Protein AF-A0A060T454-F1 (afdb_monomer)

Radius of gyration: 16.79 Å; Cα contacts (8 Å, |Δi|>4): 377; chains: 1; bounding box: 39×36×51 Å

Organism: Blastobotrys adeninivorans (NCBI:txid409370)

Sequence (175 aa):
MTSGTEEMGPDTQYVENRSKLPQIKRYVTTKDADGLSRFSTEIPPEVPWTNFKDVAQFGVAYTSTGLPVDLKDGKDVQNYQNVLKTGLTLAQENGTVLRIVDMSPGHRAPMHITKSIDYGVVLEGQVEAIMDSGETRICNRGDIVVQRNTNHSWRNCSPTETARMLYVLIDSTEL

Mean predicted aligned error: 5.55 Å

Secondary structure (DSSP, 8-state):
--------------B---SSSPPPB---EEE-TTS-EEE--SS-SBPPBEEETTTEEEEEEEEEETTTT--GGGHHHHHHHHHHHH---SS-TTEEEEEEEEEPTT-BPPPB--SEEEEEEEEESEEEEEETTS-EEEEETT-EEEEES--EEEEE--SSS-EEEEEEEEE----

Solvent-accessible surface area (backbone atoms only — not comparable to full-atom values): 9919 Å² total; per-residue (Å²): 132,88,82,72,79,78,72,80,69,79,78,77,56,77,41,81,78,87,62,92,64,82,83,56,71,50,86,49,73,44,62,49,98,88,67,48,82,42,74,49,78,90,57,74,41,66,46,58,26,35,74,49,81,84,39,32,35,42,25,66,68,47,43,38,54,41,85,77,64,56,66,66,97,44,47,31,60,54,50,31,57,47,40,74,73,71,40,85,68,97,67,40,79,54,13,31,34,35,33,36,38,40,28,28,42,54,27,61,52,73,75,45,70,53,73,23,40,31,47,35,32,30,72,36,53,37,36,32,46,34,38,81,90,68,52,71,47,81,40,45,57,74,38,75,46,79,45,67,48,51,52,32,25,47,28,23,70,36,74,82,48,63,18,30,34,38,34,43,35,30,48,47,77,84,125

Foldseek 3Di:
DDPDPPPPDDPPDFDDDPAPDDFAFDWDWDADPVRDIDTDPLDGGTFTWDDDDLFKIKGFRAKAAAVVGDPPPNVRVVVRVVCNVPDDDPDDANIKIKMKMWGHAFHKDDWDFDQWWKWKAWQDAKKWKAFPVRDIDIAGHGDIDGDHRGTIMMTGPGNHHITMMIMMTGHHHHD

Structure (mmCIF, N/CA/C/O backbone):
data_AF-A0A060T454-F1
#
_entry.id   AF-A0A060T454-F1
#
loop_
_atom_site.group_PDB
_atom_site.id
_atom_site.type_symbol
_atom_site.label_atom_id
_atom_site.label_alt_id
_atom_site.label_comp_id
_atom_site.label_asym_id
_atom_site.label_entity_id
_atom_site.label_seq_id
_atom_site.pdbx_PDB_ins_code
_atom_site.Cartn_x
_atom_site.Cartn_y
_atom_site.Cartn_z
_atom_site.occupancy
_atom_site.B_iso_or_equiv
_atom_site.auth_seq_id
_atom_site.auth_comp_id
_atom_site.auth_asym_id
_atom_site.auth_atom_id
_atom_site.pdbx_PDB_model_num
ATOM 1 N N . MET A 1 1 ? 0.974 -23.804 -19.169 1.00 34.66 1 MET A N 1
ATOM 2 C CA . MET A 1 1 ? 2.044 -23.749 -18.153 1.00 34.66 1 MET A CA 1
ATOM 3 C C . MET A 1 1 ? 1.393 -23.290 -16.868 1.00 34.66 1 MET A C 1
ATOM 5 O O . MET A 1 1 ? 0.704 -22.283 -16.891 1.00 34.66 1 MET A O 1
ATOM 9 N N . THR A 1 2 ? 1.473 -24.102 -15.824 1.00 29.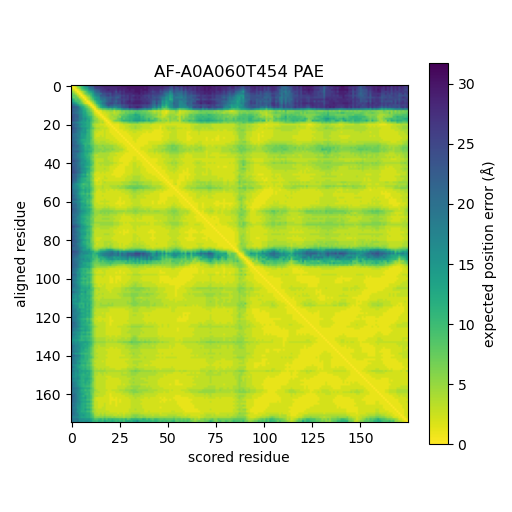05 2 THR A N 1
ATOM 10 C CA . THR A 1 2 ? 0.791 -23.904 -14.541 1.00 29.05 2 THR A CA 1
ATOM 11 C C . THR A 1 2 ? 1.228 -22.588 -13.900 1.00 29.05 2 THR A C 1
ATOM 13 O O . THR A 1 2 ? 2.388 -22.450 -13.518 1.00 29.05 2 THR A O 1
ATOM 16 N N . SER A 1 3 ? 0.311 -21.622 -13.809 1.00 34.81 3 SER A N 1
ATOM 17 C CA . SER A 1 3 ? 0.469 -20.400 -13.022 1.00 34.81 3 SER A CA 1
ATOM 18 C C . SER A 1 3 ? 0.459 -20.781 -11.544 1.00 34.81 3 SER A C 1
ATOM 20 O O . SER A 1 3 ? -0.595 -20.855 -10.915 1.00 34.81 3 SER A O 1
ATOM 22 N N . GLY A 1 4 ? 1.632 -21.115 -11.014 1.00 28.91 4 GLY A N 1
ATOM 23 C CA . GLY A 1 4 ? 1.818 -21.240 -9.579 1.00 28.91 4 GLY A CA 1
ATOM 24 C C . GLY A 1 4 ? 1.652 -19.859 -8.965 1.00 28.91 4 GLY A C 1
ATOM 25 O O . GLY A 1 4 ? 2.456 -18.966 -9.220 1.00 28.91 4 GLY A O 1
ATOM 26 N N . THR A 1 5 ? 0.604 -19.675 -8.175 1.00 37.12 5 THR A N 1
ATOM 27 C CA . THR A 1 5 ? 0.625 -18.690 -7.102 1.00 37.12 5 THR A CA 1
ATOM 28 C C . THR A 1 5 ? 1.783 -19.099 -6.192 1.00 37.12 5 THR A C 1
ATOM 30 O O . THR A 1 5 ? 1.662 -20.074 -5.452 1.00 37.12 5 THR A O 1
ATOM 33 N N . GLU A 1 6 ? 2.943 -18.439 -6.300 1.00 33.53 6 GLU A N 1
ATOM 34 C CA . GLU A 1 6 ? 3.932 -18.474 -5.216 1.00 33.53 6 GLU A CA 1
ATOM 35 C C . GLU A 1 6 ? 3.224 -17.848 -4.008 1.00 33.53 6 GLU A C 1
ATOM 37 O O . GLU A 1 6 ? 3.193 -16.628 -3.849 1.00 33.53 6 GLU A O 1
ATOM 42 N N . GLU A 1 7 ? 2.565 -18.681 -3.201 1.00 36.53 7 GLU A N 1
ATOM 43 C CA . GLU A 1 7 ? 2.140 -18.287 -1.868 1.00 36.53 7 GLU A CA 1
ATOM 44 C C . GLU A 1 7 ? 3.390 -17.803 -1.135 1.00 36.53 7 GLU A C 1
ATOM 46 O O . GLU A 1 7 ? 4.382 -18.528 -1.010 1.00 36.53 7 GLU A O 1
ATOM 51 N N . MET A 1 8 ? 3.362 -16.545 -0.692 1.00 43.22 8 MET A N 1
ATOM 52 C CA . MET A 1 8 ? 4.392 -15.999 0.181 1.00 43.22 8 MET A CA 1
ATOM 53 C C . MET A 1 8 ? 4.258 -16.691 1.540 1.00 43.22 8 MET A C 1
ATOM 55 O O . MET A 1 8 ? 3.525 -16.232 2.413 1.00 43.22 8 MET A O 1
ATOM 59 N N . GLY A 1 9 ? 4.909 -17.847 1.676 1.00 37.81 9 GLY A N 1
ATOM 60 C CA . GLY A 1 9 ? 4.970 -18.606 2.919 1.00 37.81 9 GLY A CA 1
ATOM 61 C C . GLY A 1 9 ? 5.633 -17.805 4.054 1.00 37.81 9 GLY A C 1
ATOM 62 O O . GLY A 1 9 ? 6.422 -16.892 3.793 1.00 37.81 9 GLY A O 1
ATOM 63 N N . PRO A 1 10 ? 5.311 -18.124 5.320 1.00 39.50 10 PRO A N 1
ATOM 64 C CA . PRO A 1 10 ? 5.619 -17.297 6.475 1.00 39.50 10 PRO A CA 1
ATOM 65 C C . PRO A 1 10 ? 7.058 -17.523 6.950 1.00 39.50 10 PRO A C 1
ATOM 67 O O . PRO A 1 10 ? 7.291 -18.233 7.923 1.00 39.50 10 PRO A O 1
ATOM 70 N N . ASP A 1 11 ? 8.030 -16.852 6.337 1.00 44.75 11 ASP A N 1
ATOM 71 C CA . ASP A 1 11 ? 9.259 -16.512 7.063 1.00 44.75 11 ASP A CA 1
ATOM 72 C C . ASP A 1 11 ? 8.956 -15.283 7.935 1.00 44.75 11 ASP A C 1
ATOM 74 O O . ASP A 1 11 ? 9.292 -14.137 7.632 1.00 44.75 11 ASP A O 1
ATOM 78 N N . THR A 1 12 ? 8.209 -15.530 9.015 1.00 55.50 12 THR A N 1
ATOM 79 C CA . THR A 1 12 ? 7.753 -14.550 10.010 1.00 55.50 12 THR A CA 1
ATOM 80 C C . THR A 1 12 ? 8.895 -14.106 10.913 1.00 55.50 12 THR A C 1
ATOM 82 O O . THR A 1 12 ? 8.918 -14.397 12.110 1.00 55.50 12 THR A O 1
ATOM 85 N N . GLN A 1 13 ? 9.847 -13.370 10.355 1.00 68.81 13 GLN A N 1
ATOM 86 C CA . GLN A 1 13 ? 10.691 -12.490 11.148 1.00 68.81 13 GLN A CA 1
ATOM 87 C C . GLN A 1 13 ? 10.654 -11.109 10.531 1.00 68.81 13 GLN A C 1
ATOM 89 O O . GLN A 1 13 ? 11.046 -10.904 9.382 1.00 68.81 13 GLN A O 1
ATOM 94 N N . TYR A 1 14 ? 10.144 -10.157 11.308 1.00 83.31 14 TYR A N 1
ATOM 95 C CA . TYR A 1 14 ? 10.292 -8.765 10.945 1.00 83.31 14 TYR A CA 1
ATOM 96 C C . TYR A 1 14 ? 11.770 -8.434 10.827 1.00 83.31 14 TYR A C 1
ATOM 98 O O . TYR A 1 14 ? 12.582 -8.828 11.664 1.00 83.31 14 TYR A O 1
ATOM 106 N N . VAL A 1 15 ? 12.099 -7.718 9.768 1.00 84.69 15 VAL A N 1
ATOM 107 C CA . VAL A 1 15 ? 13.457 -7.316 9.444 1.00 84.69 15 VAL A CA 1
ATOM 108 C C . VAL A 1 15 ? 13.604 -5.818 9.631 1.00 84.69 15 VAL A C 1
ATOM 110 O O . VAL A 1 15 ? 12.628 -5.062 9.618 1.00 84.69 15 VAL A O 1
ATOM 113 N N . GLU A 1 16 ? 14.848 -5.380 9.767 1.00 84.00 16 GLU A N 1
ATOM 114 C CA . GLU A 1 16 ? 15.152 -3.965 9.637 1.00 84.00 16 GLU A CA 1
ATOM 115 C C . GLU A 1 16 ? 14.834 -3.479 8.219 1.00 84.00 16 GLU A C 1
ATOM 117 O O . GLU A 1 16 ? 14.967 -4.200 7.220 1.00 84.00 16 GLU A O 1
ATOM 122 N N . ASN A 1 17 ? 14.400 -2.224 8.132 1.00 80.75 17 ASN A N 1
ATOM 123 C CA . ASN A 1 17 ? 14.225 -1.571 6.849 1.00 80.75 17 ASN A CA 1
ATOM 124 C C . ASN A 1 17 ? 15.606 -1.377 6.201 1.00 80.75 17 ASN A C 1
ATOM 126 O O . ASN A 1 17 ? 16.464 -0.700 6.763 1.00 80.75 17 ASN A O 1
ATOM 130 N N . ARG A 1 18 ? 15.821 -1.973 5.025 1.00 84.56 18 ARG A N 1
ATOM 131 C CA . ARG A 1 18 ? 17.071 -1.858 4.254 1.00 84.56 18 ARG A CA 1
ATOM 132 C C . ARG A 1 18 ? 17.115 -0.593 3.398 1.00 84.56 18 ARG A C 1
ATOM 134 O O . ARG A 1 18 ? 18.162 -0.245 2.856 1.00 84.56 18 ARG A O 1
ATOM 141 N N . SER A 1 19 ? 15.971 0.064 3.235 1.00 85.81 19 SER A N 1
ATOM 142 C CA . SER A 1 19 ? 15.842 1.324 2.519 1.00 85.81 19 SER A CA 1
ATOM 143 C C . SER A 1 19 ? 16.518 2.457 3.284 1.00 85.81 19 SER A C 1
ATOM 145 O O . SER A 1 19 ? 16.460 2.530 4.509 1.00 85.81 19 SER A O 1
ATOM 147 N N . LYS A 1 20 ? 17.109 3.402 2.549 1.00 90.56 20 LYS A N 1
ATOM 148 C CA . LYS A 1 20 ? 17.596 4.672 3.118 1.00 90.56 20 LYS A CA 1
ATOM 149 C C . LYS A 1 20 ? 16.468 5.687 3.340 1.00 90.56 20 LYS A C 1
ATOM 151 O O . LYS A 1 20 ? 16.721 6.792 3.815 1.00 90.56 20 LYS A O 1
ATOM 156 N N . LEU A 1 21 ? 15.238 5.341 2.960 1.00 95.31 21 LEU A N 1
ATOM 157 C CA . LEU A 1 21 ? 14.070 6.189 3.156 1.00 95.31 21 LEU A CA 1
ATOM 158 C C . LEU A 1 21 ? 13.639 6.207 4.633 1.00 95.31 21 LEU A C 1
ATOM 160 O O . LEU A 1 21 ? 13.863 5.231 5.350 1.00 95.31 21 LEU A O 1
ATOM 164 N N . PRO A 1 22 ? 12.961 7.274 5.099 1.00 94.75 22 PRO A N 1
ATOM 165 C CA . PRO A 1 22 ? 12.509 7.369 6.485 1.00 94.75 22 PRO A CA 1
ATOM 166 C C . PRO A 1 22 ? 11.654 6.173 6.921 1.00 94.75 22 PRO A C 1
ATOM 168 O O . PRO A 1 22 ? 10.833 5.673 6.147 1.00 94.75 22 PRO A O 1
ATOM 171 N N . GLN A 1 23 ? 11.796 5.749 8.178 1.00 92.00 23 GLN A N 1
ATOM 172 C CA . GLN A 1 23 ? 10.945 4.708 8.755 1.00 92.00 23 GLN A CA 1
ATOM 173 C C . GLN A 1 23 ? 9.483 5.169 8.788 1.00 92.00 23 GLN A C 1
ATOM 175 O O . GLN A 1 23 ? 9.179 6.283 9.219 1.00 92.00 23 GLN A O 1
ATOM 180 N N . ILE A 1 24 ? 8.572 4.300 8.350 1.00 94.94 24 ILE A N 1
ATOM 181 C CA . ILE A 1 24 ? 7.139 4.599 8.361 1.00 94.94 24 ILE A CA 1
ATOM 182 C C . ILE A 1 24 ? 6.585 4.446 9.776 1.00 94.94 24 ILE A C 1
ATOM 184 O O . ILE A 1 24 ? 6.871 3.470 10.477 1.00 94.94 24 ILE A O 1
ATOM 188 N N . LYS A 1 25 ? 5.749 5.412 10.164 1.00 96.25 25 LYS A N 1
ATOM 189 C CA . LYS A 1 25 ? 4.971 5.382 11.399 1.00 96.25 25 LYS A CA 1
ATOM 190 C C . LYS A 1 25 ? 3.480 5.427 11.095 1.00 96.25 25 LYS A C 1
ATOM 192 O O . LYS A 1 25 ? 3.048 6.174 10.219 1.00 96.25 25 LYS A O 1
ATOM 197 N N . ARG A 1 26 ? 2.700 4.662 11.851 1.00 96.69 26 ARG A N 1
ATOM 198 C CA . ARG A 1 26 ? 1.238 4.673 11.870 1.00 96.69 26 ARG A CA 1
ATOM 199 C C . ARG A 1 26 ? 0.757 5.073 13.254 1.00 96.69 26 ARG A C 1
ATOM 201 O O . ARG A 1 26 ? 1.119 4.452 14.243 1.00 96.69 26 ARG A O 1
ATOM 208 N N . TYR A 1 27 ? -0.161 6.026 13.305 1.00 97.81 27 TYR A N 1
ATOM 209 C CA . TYR A 1 27 ? -0.842 6.409 14.535 1.00 97.81 27 TYR A CA 1
ATOM 210 C C . TYR A 1 27 ? -2.315 6.025 14.428 1.00 97.81 27 TYR A C 1
ATOM 212 O O . TYR A 1 27 ? -3.006 6.480 13.519 1.00 97.81 27 TYR A O 1
ATOM 220 N N . VAL A 1 28 ? -2.779 5.160 15.330 1.00 97.88 28 VAL A N 1
ATOM 221 C CA . VAL A 1 28 ? -4.172 4.692 15.371 1.00 97.88 28 VAL A CA 1
ATOM 222 C C . VAL A 1 28 ? -4.961 5.606 16.299 1.00 97.88 28 VAL A C 1
ATOM 224 O O . VAL A 1 28 ? -4.457 5.997 17.352 1.00 97.88 28 VAL A O 1
ATOM 227 N N . THR A 1 29 ? -6.181 5.975 15.922 1.00 97.75 29 THR A N 1
ATOM 228 C CA . THR A 1 29 ? -7.071 6.789 16.757 1.00 97.75 29 THR A CA 1
ATOM 229 C C . THR A 1 29 ? -8.163 5.932 17.386 1.00 97.75 29 THR A C 1
ATOM 231 O O . THR A 1 29 ? -8.498 4.863 16.890 1.00 97.75 29 THR A O 1
ATOM 234 N N . THR A 1 30 ? -8.703 6.389 18.512 1.00 97.00 30 THR A N 1
ATOM 235 C CA . THR A 1 30 ? -9.804 5.737 19.231 1.00 97.00 30 THR A CA 1
ATOM 236 C C . THR A 1 30 ? -10.628 6.780 19.994 1.00 97.00 30 THR A C 1
ATOM 238 O O . THR A 1 30 ? -10.311 7.976 19.963 1.00 97.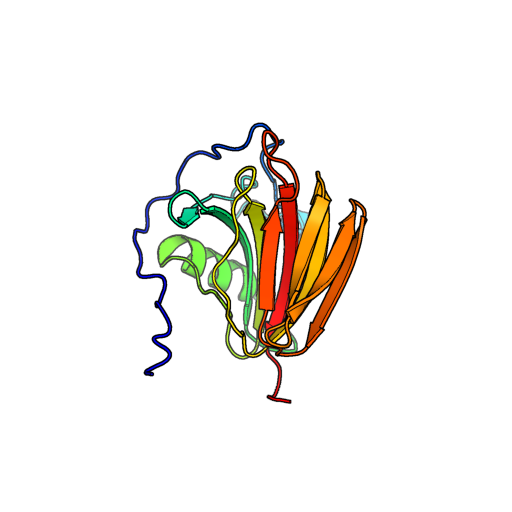00 30 THR A O 1
ATOM 241 N N . LYS A 1 31 ? -11.693 6.349 20.671 1.00 96.44 31 LYS A N 1
ATOM 242 C CA . LYS A 1 31 ? -12.435 7.149 21.652 1.00 96.44 31 LYS A CA 1
ATOM 243 C C . LYS A 1 31 ? -12.107 6.660 23.062 1.00 96.44 31 LYS A C 1
ATOM 245 O O . LYS A 1 31 ? -12.061 5.456 23.291 1.00 96.44 31 LYS A O 1
ATOM 250 N N . ASP A 1 32 ? -11.873 7.583 23.991 1.00 93.50 32 ASP A N 1
ATOM 251 C CA . ASP A 1 32 ? -11.755 7.249 25.415 1.00 93.50 32 ASP A CA 1
ATOM 252 C C . ASP A 1 32 ? -13.132 6.985 26.057 1.00 93.50 32 ASP A C 1
ATOM 254 O O . ASP A 1 32 ? -14.168 7.033 25.388 1.00 93.50 32 ASP A O 1
ATOM 258 N N . ALA A 1 33 ? -13.146 6.679 27.359 1.00 93.31 33 ALA A N 1
ATOM 259 C CA . ALA A 1 33 ? -14.368 6.375 28.108 1.00 93.31 33 ALA A CA 1
ATOM 260 C C . ALA A 1 33 ? -15.381 7.538 28.134 1.00 93.31 33 ALA A C 1
ATOM 262 O O . ALA A 1 33 ? -16.580 7.295 28.261 1.00 93.31 33 ALA A O 1
ATOM 263 N N . ASP A 1 34 ? -14.915 8.778 27.949 1.00 96.56 34 ASP A N 1
ATOM 264 C CA . ASP A 1 34 ? -15.754 9.978 27.857 1.00 96.56 34 ASP A CA 1
ATOM 265 C C . ASP A 1 34 ? -16.232 10.244 26.413 1.00 96.56 34 ASP A C 1
ATOM 267 O O . ASP A 1 34 ? -16.919 11.229 26.133 1.00 96.56 34 ASP A O 1
ATOM 271 N N . GLY A 1 35 ? -15.867 9.376 25.462 1.00 95.31 35 GLY A N 1
ATOM 272 C CA . GLY A 1 35 ? -16.213 9.486 24.047 1.00 95.31 35 GLY A CA 1
ATOM 273 C C . GLY A 1 35 ? -15.353 10.481 23.260 1.00 95.31 35 GLY A C 1
ATOM 274 O O . GLY A 1 35 ? -15.659 10.756 22.087 1.00 95.31 35 GLY A O 1
ATOM 275 N N . LEU A 1 36 ? -14.283 11.016 23.857 1.00 97.75 36 LEU A N 1
ATOM 276 C CA . LEU A 1 36 ? -13.382 11.982 23.230 1.00 97.75 36 LEU A CA 1
ATOM 277 C C . LEU A 1 36 ? -12.329 11.276 22.371 1.00 97.75 36 LEU A C 1
ATOM 279 O O . LEU A 1 36 ? -11.812 10.220 22.721 1.00 97.75 36 LEU A O 1
ATOM 283 N N . SER A 1 37 ? -11.980 11.881 21.235 1.00 98.00 37 SER A N 1
ATOM 284 C CA . SER A 1 37 ? -10.978 11.326 20.321 1.00 98.00 37 SER A CA 1
ATOM 285 C C . SER A 1 37 ? -9.569 11.380 20.924 1.00 98.00 37 SER A C 1
ATOM 287 O O . SER A 1 37 ? -9.140 12.420 21.440 1.00 98.00 37 SER A O 1
ATOM 289 N N . ARG A 1 38 ? -8.832 10.271 20.819 1.00 97.50 38 ARG A N 1
ATOM 290 C CA . ARG A 1 38 ? -7.449 10.087 21.289 1.00 97.50 38 ARG A CA 1
ATOM 291 C C . ARG A 1 38 ? -6.634 9.273 20.288 1.00 97.50 38 ARG A C 1
ATOM 293 O O . ARG A 1 38 ? -7.192 8.654 19.386 1.00 97.50 38 ARG A O 1
ATOM 300 N N . PHE A 1 39 ? -5.318 9.244 20.478 1.00 97.88 39 PHE A N 1
ATOM 301 C CA . PHE A 1 39 ? -4.458 8.237 19.858 1.00 97.88 39 PHE A CA 1
ATOM 302 C C . PHE A 1 39 ? -4.427 6.983 20.736 1.00 97.88 39 PHE A C 1
ATOM 304 O O . PHE A 1 39 ? -4.208 7.089 21.942 1.00 97.88 39 PHE A O 1
ATOM 311 N N . SER A 1 40 ? -4.646 5.815 20.134 1.00 96.56 40 SER A N 1
ATOM 312 C CA . SER A 1 40 ? -4.437 4.529 20.797 1.00 96.56 40 SER A CA 1
ATOM 313 C C . SER A 1 40 ? -2.939 4.233 20.894 1.00 96.56 40 SER A C 1
ATOM 315 O O . SER A 1 40 ? -2.166 4.532 19.981 1.00 96.56 40 SER A O 1
ATOM 317 N N . THR A 1 41 ? -2.537 3.633 22.011 1.00 95.94 41 THR A N 1
ATOM 318 C CA . THR A 1 41 ? -1.179 3.131 22.265 1.00 95.94 41 THR A CA 1
ATOM 319 C C . THR A 1 41 ? -1.101 1.604 22.190 1.00 95.94 41 THR A C 1
ATOM 321 O O . THR A 1 41 ? -0.052 1.031 22.470 1.00 95.94 41 THR A O 1
ATOM 324 N N . GLU A 1 42 ? -2.192 0.935 21.800 1.00 96.00 42 GLU A N 1
ATOM 325 C CA . GLU A 1 42 ? -2.295 -0.532 21.743 1.00 96.00 42 GLU A CA 1
ATOM 326 C C . GLU A 1 42 ? -1.389 -1.170 20.688 1.00 96.00 42 GLU A C 1
ATOM 328 O O . GLU A 1 42 ? -1.112 -2.370 20.748 1.00 96.00 42 GLU A O 1
ATOM 333 N N . ILE A 1 43 ? -0.943 -0.386 19.704 1.00 95.19 43 ILE A N 1
ATOM 334 C CA . ILE A 1 43 ? -0.004 -0.834 18.682 1.00 95.19 43 ILE A CA 1
ATOM 335 C C . ILE A 1 43 ? 1.116 0.202 18.553 1.00 95.19 43 ILE A C 1
ATOM 337 O O . ILE A 1 43 ? 0.812 1.381 18.345 1.00 95.19 43 ILE A O 1
ATOM 341 N N . PRO A 1 44 ? 2.397 -0.212 18.627 1.00 95.06 44 PRO A N 1
ATOM 342 C CA . PRO A 1 44 ? 3.525 0.686 18.418 1.00 95.06 44 PRO A CA 1
ATOM 343 C C . PRO A 1 44 ? 3.437 1.431 17.077 1.00 95.06 44 PRO A C 1
ATOM 345 O O . PRO A 1 44 ? 2.939 0.860 16.096 1.00 95.06 44 PRO A O 1
ATOM 348 N N . PRO A 1 45 ? 3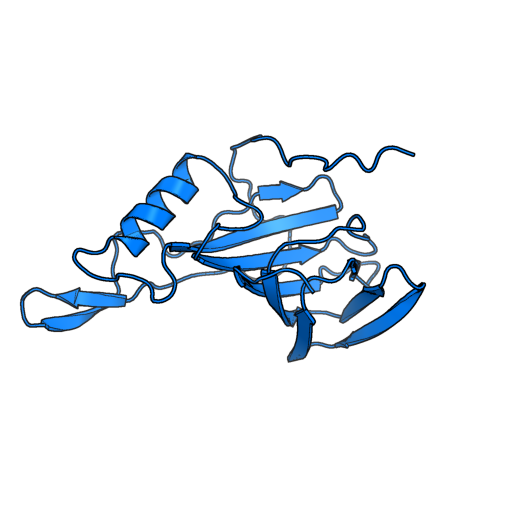.919 2.687 17.005 1.00 96.69 45 PRO A N 1
ATOM 349 C CA . PRO A 1 45 ? 3.834 3.465 15.778 1.00 96.69 45 PRO A CA 1
ATOM 350 C C . PRO A 1 45 ? 4.643 2.888 14.621 1.00 96.69 45 PRO A C 1
ATOM 352 O O . PRO A 1 45 ? 4.242 3.021 13.468 1.00 96.69 45 PRO A O 1
ATOM 355 N N . GLU A 1 46 ? 5.794 2.285 14.896 1.00 95.00 46 GLU A N 1
ATOM 356 C CA . GLU A 1 46 ? 6.704 1.771 13.879 1.00 95.00 46 GLU A CA 1
ATOM 357 C C . GLU A 1 46 ? 6.052 0.634 13.083 1.00 95.00 46 GLU A C 1
ATOM 359 O O . GLU A 1 46 ? 5.624 -0.377 13.642 1.00 95.00 46 GLU A O 1
ATOM 364 N N . VAL A 1 47 ? 5.994 0.787 11.757 1.00 93.88 47 VAL A N 1
ATOM 365 C CA . VAL A 1 47 ? 5.510 -0.279 10.873 1.00 93.88 47 VAL A CA 1
ATOM 366 C C . VAL A 1 47 ? 6.633 -1.296 10.678 1.00 93.88 47 VAL A C 1
ATOM 368 O O . VAL A 1 47 ? 7.711 -0.920 10.201 1.00 93.88 47 VAL A O 1
ATOM 371 N N . PRO A 1 48 ? 6.423 -2.568 11.047 1.00 91.94 48 PRO A N 1
ATOM 372 C CA . PRO A 1 48 ? 7.450 -3.577 10.884 1.00 91.94 48 PRO A CA 1
ATOM 373 C C . PRO A 1 48 ? 7.536 -4.026 9.418 1.00 91.94 48 PRO A C 1
ATOM 375 O O . PRO A 1 48 ? 6.547 -3.984 8.682 1.00 91.94 48 PRO A O 1
ATOM 378 N N . TRP A 1 49 ? 8.728 -4.448 8.994 1.00 91.69 49 TRP A N 1
ATOM 379 C CA . TRP A 1 49 ? 9.015 -4.789 7.601 1.00 91.69 49 TRP A CA 1
ATOM 380 C C . TRP A 1 49 ? 9.267 -6.276 7.425 1.00 91.69 49 TRP A C 1
ATOM 382 O O . TRP A 1 49 ? 9.781 -6.943 8.316 1.00 91.69 49 TRP A O 1
ATOM 392 N N . THR A 1 50 ? 8.959 -6.784 6.241 1.00 90.44 50 THR A N 1
ATOM 393 C CA . THR A 1 50 ? 9.362 -8.118 5.781 1.00 90.44 50 THR A CA 1
ATOM 394 C C . THR A 1 50 ? 10.075 -7.996 4.442 1.00 90.44 50 THR A C 1
ATOM 396 O O . THR A 1 50 ? 9.855 -7.036 3.699 1.00 90.44 50 THR A O 1
ATOM 399 N N . ASN A 1 51 ? 10.932 -8.964 4.127 1.00 89.88 51 ASN A N 1
ATOM 400 C CA . ASN A 1 51 ? 11.590 -9.037 2.830 1.00 89.88 51 ASN A CA 1
ATOM 401 C C . ASN A 1 51 ? 10.784 -9.909 1.874 1.00 89.88 51 ASN A C 1
ATOM 403 O O . ASN A 1 51 ? 10.360 -11.004 2.227 1.00 89.88 51 ASN A O 1
ATOM 407 N N . PHE A 1 52 ? 10.698 -9.477 0.623 1.00 89.44 52 PHE A N 1
ATOM 408 C CA . PHE A 1 52 ? 10.405 -10.362 -0.490 1.00 89.44 52 PHE A CA 1
AT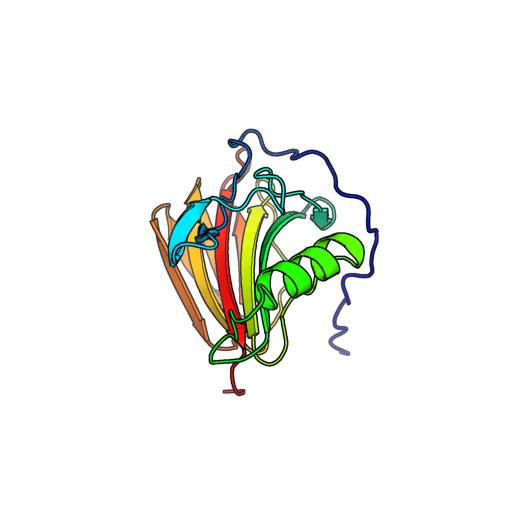OM 409 C C . PHE A 1 52 ? 11.645 -10.474 -1.355 1.00 89.44 52 PHE A C 1
ATOM 411 O O . PHE A 1 52 ? 11.910 -9.628 -2.220 1.00 89.44 52 PHE A O 1
ATOM 418 N N . LYS A 1 53 ? 12.427 -11.518 -1.059 1.00 89.44 53 LYS A N 1
ATOM 419 C CA . LYS A 1 53 ? 13.726 -11.770 -1.688 1.00 89.44 53 LYS A CA 1
ATOM 420 C C . LYS A 1 53 ? 14.572 -10.471 -1.657 1.00 89.44 53 LYS A C 1
ATOM 422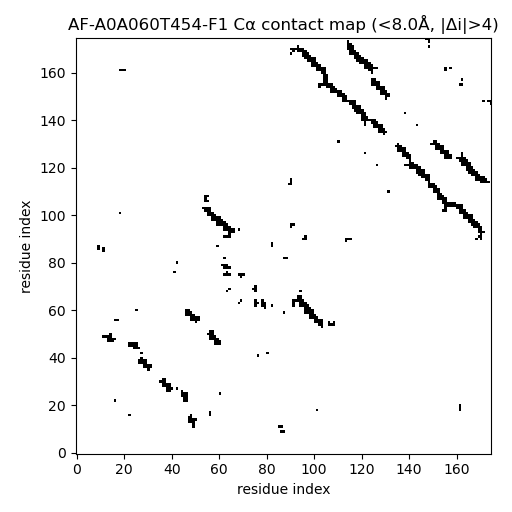 O O . LYS A 1 53 ? 14.525 -9.676 -0.707 1.00 89.44 53 LYS A O 1
ATOM 427 N N . ASP A 1 54 ? 15.335 -10.223 -2.704 1.00 91.19 54 ASP A N 1
ATOM 428 C CA . ASP A 1 54 ? 16.069 -8.985 -2.977 1.00 91.19 54 ASP A CA 1
ATOM 429 C C . ASP A 1 54 ? 15.229 -7.923 -3.711 1.00 91.19 54 ASP A C 1
ATOM 431 O O . ASP A 1 54 ? 15.665 -6.784 -3.851 1.00 91.19 54 ASP A O 1
ATOM 435 N N . VAL A 1 55 ? 13.989 -8.242 -4.090 1.00 94.19 55 VAL A N 1
ATOM 436 C CA . VAL A 1 55 ? 13.129 -7.407 -4.944 1.00 94.19 55 VAL A CA 1
ATOM 437 C C . VAL A 1 55 ? 12.481 -6.248 -4.192 1.00 94.19 55 VAL A C 1
ATOM 439 O O . VAL A 1 55 ? 12.508 -5.115 -4.672 1.00 94.19 55 VAL A O 1
ATOM 442 N N . ALA A 1 56 ? 11.879 -6.505 -3.029 1.00 94.88 56 ALA A N 1
ATOM 443 C CA . ALA A 1 56 ? 11.151 -5.478 -2.283 1.00 94.88 56 ALA A CA 1
ATOM 444 C C . ALA A 1 56 ? 11.106 -5.754 -0.775 1.00 94.88 56 ALA A C 1
ATOM 446 O O . ALA A 1 56 ? 11.376 -6.872 -0.329 1.00 94.88 56 ALA A O 1
ATOM 447 N N . GLN A 1 57 ? 10.733 -4.736 -0.001 1.00 93.88 57 GLN A N 1
ATOM 448 C CA . GLN A 1 57 ? 10.282 -4.879 1.380 1.00 93.88 57 GLN A CA 1
ATOM 449 C C . GLN A 1 57 ? 8.828 -4.439 1.522 1.00 93.88 57 GLN A C 1
ATOM 451 O O . GLN A 1 57 ? 8.402 -3.465 0.900 1.00 93.88 57 GLN A O 1
ATOM 456 N N . PHE A 1 58 ? 8.083 -5.145 2.369 1.00 93.12 58 PHE A N 1
ATOM 457 C CA . PHE A 1 58 ? 6.673 -4.885 2.639 1.00 93.12 58 PHE A CA 1
ATOM 458 C C . PHE A 1 58 ? 6.471 -4.461 4.088 1.00 93.12 58 PHE A C 1
ATOM 460 O O . PHE A 1 58 ? 6.881 -5.176 5.004 1.00 93.12 58 PHE A O 1
ATOM 467 N N . GLY A 1 59 ? 5.798 -3.330 4.284 1.00 93.12 59 GLY A N 1
ATOM 468 C CA . GLY A 1 59 ? 5.311 -2.869 5.578 1.00 93.12 59 GLY A CA 1
ATOM 469 C C . GLY A 1 59 ? 3.791 -2.790 5.558 1.00 93.12 59 GLY A C 1
ATOM 470 O O . GLY A 1 59 ? 3.232 -1.835 5.020 1.00 93.12 59 GLY A O 1
ATOM 471 N N . VAL A 1 60 ? 3.098 -3.780 6.124 1.00 93.25 60 VAL A N 1
ATOM 472 C CA . VAL A 1 60 ? 1.636 -3.703 6.276 1.00 93.25 60 VAL A CA 1
ATOM 473 C C . VAL A 1 60 ? 1.334 -2.803 7.459 1.00 93.25 60 VAL A C 1
ATOM 475 O O . VAL A 1 60 ? 1.560 -3.165 8.614 1.00 93.25 60 VAL A O 1
ATOM 478 N N . ALA A 1 61 ? 0.850 -1.603 7.157 1.00 95.12 61 ALA A N 1
ATOM 479 C CA . ALA A 1 61 ? 0.564 -0.598 8.157 1.00 95.12 61 ALA A CA 1
ATOM 480 C C . ALA A 1 61 ? -0.765 -0.885 8.860 1.00 95.12 61 ALA A C 1
ATOM 482 O O . ALA A 1 61 ? -0.831 -0.700 10.064 1.00 95.12 61 ALA A O 1
ATOM 483 N N . TYR A 1 62 ? -1.809 -1.356 8.181 1.00 95.88 62 TYR A N 1
ATOM 484 C CA . TYR A 1 62 ? -3.065 -1.707 8.853 1.00 95.88 62 TYR A CA 1
ATOM 485 C C . TYR A 1 62 ? -3.879 -2.701 8.029 1.00 95.88 62 TYR A C 1
ATOM 487 O O . TYR A 1 62 ? -3.788 -2.699 6.800 1.00 95.88 62 TYR A O 1
ATOM 495 N N . THR A 1 63 ? -4.698 -3.508 8.693 1.00 94.94 63 THR A N 1
ATOM 496 C CA . THR A 1 63 ? -5.691 -4.378 8.052 1.00 94.94 63 THR A CA 1
ATOM 497 C C . THR A 1 63 ? -7.028 -4.230 8.750 1.00 94.94 63 THR A C 1
ATOM 499 O O . THR A 1 63 ? -7.088 -3.900 9.933 1.00 94.94 63 THR A O 1
ATOM 502 N N . SER A 1 64 ? -8.108 -4.477 8.022 1.00 93.44 64 SER A N 1
ATOM 503 C CA . SER A 1 64 ? -9.441 -4.551 8.610 1.00 93.44 64 SER A CA 1
ATOM 504 C C . SER A 1 64 ? -10.278 -5.619 7.927 1.00 93.44 64 SER A C 1
ATOM 506 O O . SER A 1 64 ? -10.028 -5.971 6.775 1.00 93.44 64 SER A O 1
ATOM 508 N N . THR A 1 65 ? -11.285 -6.110 8.639 1.00 92.00 65 THR A N 1
ATOM 509 C CA . THR A 1 65 ? -12.290 -7.043 8.124 1.00 92.00 65 THR A CA 1
ATOM 510 C C . THR A 1 65 ? -13.678 -6.423 8.209 1.00 92.00 65 THR A C 1
ATOM 512 O O . THR A 1 65 ? -13.984 -5.697 9.155 1.00 92.00 65 THR A O 1
ATOM 515 N N . GLY A 1 66 ? -14.528 -6.787 7.261 1.00 91.06 66 GLY A N 1
ATOM 516 C CA . GLY A 1 66 ? -15.843 -6.217 7.015 1.00 91.06 66 GLY A CA 1
ATOM 517 C C . GLY A 1 66 ? -15.789 -5.008 6.082 1.00 91.06 66 GLY A C 1
ATOM 518 O O . GLY A 1 66 ? -14.979 -4.100 6.258 1.00 91.06 66 GLY A O 1
ATOM 519 N N . LEU A 1 67 ? -16.708 -4.964 5.118 1.00 90.81 67 LEU A N 1
ATOM 520 C CA . LEU A 1 67 ? -17.054 -3.761 4.362 1.00 90.81 67 LEU A CA 1
ATOM 521 C C . LEU A 1 67 ? -18.576 -3.536 4.491 1.00 90.81 67 LEU A C 1
ATOM 523 O O . LEU A 1 67 ? -19.343 -4.213 3.805 1.00 90.81 67 LEU A O 1
ATOM 527 N N . PRO A 1 68 ? -19.051 -2.630 5.379 1.00 94.25 68 PRO A N 1
ATOM 528 C CA . PRO A 1 68 ? -18.288 -1.678 6.201 1.00 94.25 68 PRO A CA 1
ATOM 529 C C . PRO A 1 68 ? -17.509 -2.326 7.362 1.00 94.25 68 PRO A C 1
ATOM 531 O O . PRO A 1 68 ? -17.905 -3.368 7.880 1.00 94.25 68 PRO A O 1
ATOM 534 N N . VAL A 1 69 ? -16.424 -1.667 7.790 1.00 94.44 69 VAL A N 1
ATOM 535 C CA . VAL A 1 69 ? -15.568 -2.109 8.909 1.00 94.44 69 VAL A CA 1
ATOM 536 C C . VAL A 1 69 ? -16.277 -1.888 10.252 1.00 94.44 69 VAL A C 1
ATOM 538 O O . VAL A 1 69 ? -16.782 -0.794 10.515 1.00 94.44 69 VAL A O 1
ATOM 541 N N . ASP A 1 70 ? -16.285 -2.903 11.123 1.00 94.19 70 ASP A N 1
ATOM 542 C CA . ASP A 1 70 ? -16.808 -2.797 12.494 1.00 94.19 70 ASP A CA 1
ATOM 543 C C . ASP A 1 70 ? -15.721 -2.305 13.462 1.00 94.19 70 ASP A C 1
ATOM 545 O O . ASP A 1 70 ? -14.813 -3.051 13.818 1.00 94.19 70 ASP A O 1
ATOM 549 N N . LEU A 1 71 ? -15.837 -1.049 13.899 1.00 95.56 71 LEU A N 1
ATOM 550 C CA . LEU A 1 71 ? -14.912 -0.416 14.851 1.00 95.56 71 LEU A CA 1
ATOM 551 C C . LEU A 1 71 ? -15.329 -0.609 16.320 1.00 95.56 71 LEU A C 1
ATOM 553 O O . LEU A 1 71 ? -14.671 -0.092 17.227 1.00 95.56 71 LEU A O 1
ATOM 557 N N . LYS A 1 72 ? -16.458 -1.282 16.586 1.00 93.19 72 LYS A N 1
ATOM 558 C CA . LYS A 1 72 ? -16.936 -1.485 17.960 1.00 93.19 72 LYS A CA 1
ATOM 559 C C . LYS A 1 72 ? -15.938 -2.321 18.740 1.00 93.19 72 LYS A C 1
ATOM 561 O O . LYS A 1 72 ? -15.388 -3.287 18.215 1.00 93.19 72 LYS A O 1
ATOM 566 N N . ASP A 1 73 ? -15.728 -1.935 19.993 1.00 92.31 73 ASP A N 1
ATOM 567 C CA . ASP A 1 73 ? -14.848 -2.628 20.937 1.00 92.31 73 ASP A CA 1
ATOM 568 C C . ASP A 1 73 ? -13.400 -2.815 20.424 1.00 92.31 73 ASP A C 1
ATOM 570 O O . ASP A 1 73 ? -12.659 -3.647 20.939 1.00 92.31 73 ASP A O 1
ATOM 574 N N . GLY A 1 74 ? -12.983 -2.030 19.418 1.00 94.19 74 GLY A N 1
ATOM 575 C CA . GLY A 1 74 ? -11.647 -2.086 18.818 1.00 94.19 74 GLY A CA 1
ATOM 576 C C . GLY A 1 74 ? -11.381 -3.317 17.946 1.00 94.19 74 GLY A C 1
ATOM 577 O O . GLY A 1 74 ? -10.219 -3.660 17.735 1.00 94.19 74 GLY A O 1
ATOM 578 N N . LYS A 1 75 ? -12.416 -3.998 17.434 1.00 93.75 75 LYS A N 1
ATOM 579 C CA . LYS A 1 75 ? -12.268 -5.259 16.675 1.00 93.75 75 LYS A CA 1
ATOM 580 C C . LYS A 1 75 ? -11.268 -5.194 15.524 1.00 93.75 75 LYS A C 1
ATOM 582 O O . LYS A 1 75 ? -10.561 -6.170 15.271 1.00 93.75 75 LYS A O 1
ATOM 587 N N . ASP A 1 76 ? -11.199 -4.071 14.824 1.00 95.00 76 ASP A N 1
ATOM 588 C CA . ASP A 1 76 ? -10.234 -3.827 13.754 1.00 95.00 76 ASP A CA 1
ATOM 589 C C . ASP A 1 76 ? -8.790 -3.758 14.285 1.00 95.00 76 ASP A C 1
ATOM 591 O O . ASP A 1 76 ? -7.887 -4.361 13.702 1.00 95.00 76 ASP A O 1
ATOM 595 N N . VAL A 1 77 ? -8.578 -3.127 15.443 1.00 96.25 77 VAL A N 1
ATOM 596 C CA . VAL A 1 77 ? -7.283 -3.092 16.141 1.00 96.25 77 VAL A CA 1
ATOM 597 C C . VAL A 1 77 ? -6.853 -4.509 16.517 1.00 96.25 77 VAL A C 1
ATOM 599 O O . VAL A 1 77 ? -5.714 -4.895 16.245 1.00 96.25 77 VAL A O 1
ATOM 602 N N . GLN A 1 78 ? -7.757 -5.321 17.079 1.00 93.75 78 GLN A N 1
ATOM 603 C CA . GLN A 1 78 ? -7.442 -6.714 17.419 1.00 93.75 78 GLN A CA 1
ATOM 604 C C . GLN A 1 78 ? -7.195 -7.582 16.180 1.00 93.75 78 GLN A C 1
ATOM 606 O O . GLN A 1 78 ? -6.300 -8.432 16.205 1.00 93.75 78 GLN A O 1
ATOM 611 N N . ASN A 1 79 ? -7.930 -7.365 15.083 1.00 91.50 79 ASN A N 1
ATOM 612 C CA . ASN A 1 79 ? -7.650 -8.017 13.802 1.00 91.50 79 ASN A CA 1
ATOM 613 C C . ASN A 1 79 ? -6.209 -7.739 13.359 1.00 91.50 79 ASN A C 1
ATOM 615 O O . ASN A 1 79 ? -5.443 -8.674 13.120 1.00 91.50 79 ASN A O 1
ATOM 619 N N . TYR A 1 80 ? -5.815 -6.470 13.326 1.00 93.38 80 TYR A N 1
ATOM 620 C CA . TYR A 1 80 ? -4.484 -6.098 12.877 1.00 93.38 80 TYR A CA 1
ATOM 621 C C . TYR A 1 80 ? -3.380 -6.558 13.849 1.00 93.38 80 TYR A C 1
ATOM 623 O O . TYR A 1 80 ? -2.338 -7.041 13.409 1.00 93.38 80 TYR A O 1
ATOM 631 N N . GLN A 1 81 ? -3.613 -6.540 15.166 1.00 93.12 81 GLN A N 1
ATOM 632 C CA . GLN A 1 81 ? -2.705 -7.161 16.145 1.00 93.12 81 GLN A CA 1
ATOM 633 C C . GLN A 1 81 ? -2.501 -8.663 15.896 1.00 93.12 81 GLN A C 1
ATOM 635 O O . GLN A 1 81 ? -1.414 -9.184 16.149 1.00 93.12 81 GLN A O 1
ATOM 640 N N . ASN A 1 82 ? -3.521 -9.374 15.410 1.00 89.25 82 ASN A N 1
ATOM 641 C CA . ASN A 1 82 ? -3.397 -10.788 15.056 1.00 89.25 82 ASN A CA 1
ATOM 642 C C . ASN A 1 82 ? -2.602 -10.984 13.761 1.00 89.25 82 ASN A C 1
ATOM 644 O O . ASN A 1 82 ? -1.746 -11.869 13.715 1.00 89.25 82 ASN A O 1
ATOM 648 N N . VAL A 1 83 ? -2.802 -10.135 12.748 1.00 86.06 83 VAL A N 1
ATOM 649 C CA . VAL A 1 83 ? -1.960 -10.118 11.534 1.00 86.06 83 VAL A CA 1
ATOM 650 C C . VAL A 1 83 ? -0.498 -9.876 11.904 1.00 86.06 83 VAL A C 1
ATOM 652 O O . VAL A 1 83 ? 0.388 -10.597 11.448 1.00 86.06 83 VAL A O 1
ATOM 655 N N . LEU A 1 84 ? -0.241 -8.951 12.835 1.00 86.94 84 LEU A N 1
ATOM 656 C CA . LEU A 1 84 ? 1.110 -8.676 13.316 1.00 86.94 84 LEU A CA 1
ATOM 657 C C . LEU A 1 84 ? 1.803 -9.893 13.960 1.00 86.94 84 LEU A C 1
ATOM 659 O O . LEU A 1 84 ? 3.033 -9.928 14.004 1.00 86.94 84 LEU A O 1
ATOM 663 N N . LYS A 1 85 ? 1.046 -10.876 14.462 1.00 84.62 85 LYS A N 1
ATOM 664 C CA . LYS A 1 85 ? 1.577 -12.113 15.064 1.00 84.62 85 LYS A CA 1
ATOM 665 C C . LYS A 1 85 ? 1.692 -13.265 14.069 1.00 84.62 85 LYS A C 1
ATOM 667 O O . LYS A 1 85 ? 2.569 -14.106 14.222 1.00 84.62 85 LYS A O 1
ATOM 672 N N . THR A 1 86 ? 0.767 -13.342 13.116 1.00 74.12 86 THR A N 1
ATOM 673 C CA . THR A 1 86 ? 0.587 -14.510 12.235 1.00 74.12 86 THR A CA 1
ATOM 674 C C . THR A 1 86 ? 1.295 -14.378 10.890 1.00 74.12 86 THR A C 1
ATOM 676 O O . THR A 1 86 ? 1.523 -15.389 10.233 1.00 74.12 86 THR A O 1
ATOM 679 N N . GLY A 1 87 ? 1.711 -13.167 10.511 1.00 64.81 87 GLY A N 1
ATOM 680 C CA . GLY A 1 87 ? 2.365 -12.908 9.233 1.00 64.81 87 GLY A CA 1
ATOM 681 C C . GLY A 1 87 ? 1.415 -12.310 8.197 1.00 64.81 87 GLY A C 1
ATOM 682 O O . GLY A 1 87 ? 0.207 -12.212 8.395 1.00 64.81 87 GLY A O 1
ATOM 683 N N . LEU A 1 88 ? 2.000 -11.819 7.105 1.00 62.94 88 LEU A N 1
ATOM 684 C CA . LEU A 1 88 ? 1.332 -10.935 6.153 1.00 62.94 88 LEU A CA 1
ATOM 685 C C . LEU A 1 88 ? 0.319 -11.668 5.275 1.00 62.94 88 LEU A C 1
ATOM 687 O O . LEU A 1 88 ? 0.643 -12.671 4.646 1.00 62.94 88 LEU A O 1
ATOM 691 N N . THR A 1 89 ? -0.866 -11.082 5.124 1.00 61.88 89 THR A N 1
ATOM 692 C CA . THR A 1 89 ? -1.806 -11.430 4.059 1.00 61.88 89 THR A CA 1
ATOM 693 C C . THR A 1 89 ? -1.607 -10.467 2.882 1.00 61.88 89 THR A C 1
ATOM 695 O O . THR A 1 89 ? -1.535 -9.249 3.053 1.00 61.88 89 THR A O 1
ATOM 698 N N . LEU A 1 90 ? -1.465 -10.998 1.659 1.00 58.94 90 LEU A N 1
ATOM 699 C CA . LEU A 1 90 ? -1.373 -10.170 0.443 1.00 58.94 90 LEU A CA 1
ATOM 700 C C . LEU A 1 90 ? -2.676 -9.417 0.159 1.00 58.94 90 LEU A C 1
ATOM 702 O O . LEU A 1 90 ? -2.634 -8.327 -0.412 1.00 58.94 90 LEU A O 1
ATOM 706 N N . ALA A 1 91 ? -3.796 -10.006 0.572 1.00 60.38 91 ALA A N 1
ATOM 707 C CA . ALA A 1 91 ? -5.139 -9.460 0.516 1.00 60.38 91 ALA A CA 1
ATOM 708 C C . ALA A 1 91 ? -5.930 -9.960 1.733 1.00 60.38 91 ALA A C 1
ATOM 710 O O . ALA A 1 91 ? -5.682 -11.059 2.231 1.00 60.38 91 ALA A O 1
ATOM 711 N N . GLN A 1 92 ? -6.881 -9.152 2.196 1.00 75.56 92 GLN A N 1
ATOM 712 C CA . GLN A 1 92 ? -7.806 -9.512 3.264 1.00 75.56 92 GLN A CA 1
ATOM 713 C C . GLN A 1 92 ? -9.184 -9.736 2.644 1.00 75.56 92 GLN A C 1
ATOM 715 O O . GLN A 1 92 ? -9.754 -8.803 2.081 1.00 75.56 92 GLN A O 1
ATOM 720 N N . GLU A 1 93 ? -9.711 -10.958 2.740 1.00 80.00 93 GLU A N 1
ATOM 721 C CA . GLU A 1 93 ? -11.067 -11.255 2.267 1.00 80.00 93 GLU A CA 1
ATOM 722 C C . GLU A 1 93 ? -12.087 -10.392 3.019 1.00 80.00 93 GLU A C 1
ATOM 724 O O . GLU A 1 93 ? -11.993 -10.239 4.244 1.00 80.00 93 GLU A O 1
ATOM 729 N N . ASN A 1 94 ? -13.045 -9.819 2.280 1.00 89.88 94 ASN A N 1
ATOM 730 C CA . ASN A 1 94 ? -14.059 -8.900 2.785 1.00 89.88 94 ASN A CA 1
ATOM 731 C C . ASN A 1 94 ? -13.455 -7.808 3.681 1.00 89.88 94 ASN A C 1
ATOM 733 O O . ASN A 1 94 ? -13.866 -7.648 4.826 1.00 89.88 94 ASN A O 1
ATOM 737 N N . GLY A 1 95 ? -12.429 -7.099 3.220 1.00 93.12 95 GLY A N 1
ATOM 738 C CA . GLY A 1 95 ? -11.700 -6.173 4.077 1.00 93.12 95 GLY A CA 1
ATOM 739 C C . GLY A 1 95 ? -10.801 -5.210 3.325 1.00 93.12 95 GLY A C 1
ATOM 740 O O . GLY A 1 95 ? -10.936 -5.007 2.115 1.00 93.12 95 GLY A O 1
ATOM 741 N N . THR A 1 96 ? -9.879 -4.600 4.068 1.00 95.31 96 THR A N 1
ATOM 742 C CA . THR A 1 96 ? -8.878 -3.691 3.506 1.00 95.31 96 THR A CA 1
ATOM 743 C C . THR A 1 96 ? -7.477 -4.008 4.002 1.00 95.31 96 THR A C 1
ATOM 745 O O . THR A 1 96 ? -7.286 -4.494 5.121 1.00 95.31 96 THR A O 1
ATOM 748 N N . VAL A 1 97 ? -6.487 -3.687 3.172 1.00 95.38 97 VAL A N 1
ATOM 749 C CA . VAL A 1 97 ? -5.064 -3.736 3.520 1.00 95.38 97 VAL A CA 1
ATOM 750 C C . VAL A 1 97 ? -4.427 -2.402 3.149 1.00 95.38 97 VAL A C 1
ATOM 752 O O . VAL A 1 97 ? -4.437 -2.004 1.987 1.00 95.38 97 VAL A O 1
ATOM 755 N N . LEU A 1 98 ? -3.835 -1.722 4.129 1.00 96.94 98 LEU A N 1
ATOM 756 C CA . LEU A 1 98 ? -2.937 -0.591 3.915 1.00 96.94 98 LEU A CA 1
ATOM 757 C C . LEU A 1 98 ? -1.499 -1.100 4.004 1.00 96.94 98 LEU A C 1
ATOM 759 O O . LEU A 1 98 ? -1.045 -1.496 5.082 1.00 96.94 98 LEU A O 1
ATOM 763 N N . ARG A 1 99 ? -0.762 -1.057 2.895 1.00 95.06 99 ARG A N 1
ATOM 764 C CA . ARG A 1 99 ? 0.636 -1.503 2.846 1.00 95.06 99 ARG A CA 1
ATOM 765 C C . ARG A 1 99 ? 1.549 -0.496 2.171 1.00 95.06 99 ARG A C 1
ATOM 767 O O . ARG A 1 99 ? 1.150 0.208 1.248 1.00 95.06 99 ARG A O 1
ATOM 774 N N . ILE A 1 100 ? 2.795 -0.483 2.613 1.00 96.75 100 ILE A N 1
ATOM 775 C CA . ILE A 1 100 ? 3.904 0.232 1.996 1.00 96.75 100 ILE A CA 1
ATOM 776 C C . ILE A 1 100 ? 4.824 -0.795 1.344 1.00 96.75 100 ILE A C 1
ATOM 778 O O . ILE A 1 100 ? 5.079 -1.856 1.917 1.00 96.75 100 ILE A O 1
ATOM 782 N N . VAL A 1 101 ? 5.308 -0.478 0.148 1.00 96.44 101 VAL A N 1
ATOM 783 C CA . VAL A 1 101 ? 6.243 -1.308 -0.608 1.00 96.44 101 VAL A CA 1
ATOM 784 C C . VAL A 1 101 ? 7.459 -0.474 -0.968 1.00 96.44 101 VAL A C 1
ATOM 786 O O . VAL A 1 101 ? 7.338 0.514 -1.693 1.00 96.44 101 VAL A O 1
ATOM 789 N N . ASP A 1 102 ? 8.621 -0.908 -0.495 1.00 97.69 102 ASP A N 1
ATOM 790 C CA . ASP A 1 102 ? 9.916 -0.356 -0.882 1.00 97.69 102 ASP A CA 1
ATOM 791 C C . ASP A 1 102 ? 10.534 -1.279 -1.923 1.00 97.69 102 ASP A C 1
ATOM 793 O O . ASP A 1 102 ? 10.960 -2.393 -1.614 1.00 97.69 102 ASP A O 1
ATOM 797 N N . MET A 1 103 ? 10.554 -0.831 -3.174 1.00 97.81 103 MET A N 1
ATOM 798 C CA . MET A 1 103 ? 11.120 -1.578 -4.287 1.00 97.81 103 MET A CA 1
ATOM 799 C C . MET A 1 103 ? 12.618 -1.325 -4.395 1.00 97.81 103 MET A C 1
ATOM 801 O O . MET A 1 103 ? 13.053 -0.180 -4.561 1.00 97.81 103 MET A O 1
ATOM 805 N N . SER A 1 104 ? 13.408 -2.396 -4.371 1.00 97.19 104 SER A N 1
ATOM 806 C CA . SER A 1 104 ? 14.856 -2.312 -4.543 1.00 97.19 104 SER A CA 1
ATOM 807 C C . SER A 1 104 ? 15.228 -1.667 -5.883 1.00 97.19 104 SER A C 1
ATOM 809 O O . SER A 1 104 ? 14.493 -1.821 -6.864 1.00 97.19 104 SER A O 1
ATOM 811 N N . PRO A 1 105 ? 16.374 -0.971 -5.960 1.00 97.62 105 PRO A N 1
ATOM 812 C CA . PRO A 1 105 ? 16.823 -0.328 -7.191 1.00 97.62 105 PRO A CA 1
ATOM 813 C C . PRO A 1 105 ? 16.879 -1.297 -8.379 1.00 97.62 105 PRO A C 1
ATOM 815 O O . PRO A 1 105 ? 17.424 -2.392 -8.262 1.00 97.62 105 PRO A O 1
ATOM 818 N N . GLY A 1 106 ? 16.283 -0.921 -9.509 1.00 97.38 106 GLY A N 1
ATOM 819 C CA . GLY A 1 106 ? 16.288 -1.660 -10.775 1.00 97.38 106 GLY A CA 1
ATOM 820 C C . GLY A 1 106 ? 15.480 -2.960 -10.784 1.00 97.38 106 GLY A C 1
ATOM 821 O O . GLY A 1 106 ? 15.380 -3.606 -11.827 1.00 97.38 106 GLY A O 1
ATOM 822 N N . HIS A 1 107 ? 14.900 -3.360 -9.651 1.00 97.62 107 HIS A N 1
ATOM 823 C CA . HIS A 1 107 ? 14.188 -4.626 -9.542 1.00 97.62 107 HIS A CA 1
ATOM 824 C C . HIS A 1 107 ? 12.762 -4.526 -10.086 1.00 97.62 107 HIS A C 1
ATOM 826 O O . HIS A 1 107 ? 12.105 -3.480 -10.040 1.00 97.62 107 HIS A O 1
ATOM 832 N N . ARG A 1 108 ? 12.273 -5.668 -10.573 1.00 97.38 108 ARG A N 1
ATOM 833 C CA . ARG A 1 108 ? 10.907 -5.869 -11.053 1.00 97.38 108 ARG A CA 1
ATOM 834 C C . ARG A 1 108 ? 10.210 -6.920 -10.195 1.00 97.38 108 ARG A C 1
ATOM 836 O O . ARG A 1 108 ? 10.732 -8.016 -10.013 1.00 97.38 108 ARG A O 1
ATOM 843 N N . ALA A 1 109 ? 9.021 -6.590 -9.704 1.00 95.94 109 ALA A N 1
ATOM 844 C CA . ALA A 1 109 ? 8.155 -7.527 -9.005 1.00 95.94 109 ALA A CA 1
ATOM 845 C C . ALA A 1 109 ? 7.553 -8.561 -9.975 1.00 95.94 109 ALA A C 1
ATOM 847 O O . ALA A 1 109 ? 7.282 -8.219 -11.131 1.00 95.94 109 ALA A O 1
ATOM 848 N N . PRO A 1 110 ? 7.297 -9.805 -9.532 1.00 95.62 110 PRO A N 1
ATOM 849 C CA . PRO A 1 110 ? 6.590 -10.793 -10.337 1.00 95.62 110 PRO A CA 1
ATOM 850 C C . PRO A 1 110 ? 5.245 -10.267 -10.848 1.00 95.62 110 PRO A C 1
ATOM 852 O O . PRO A 1 110 ? 4.575 -9.466 -10.193 1.00 95.62 110 PRO A O 1
ATOM 855 N N . MET A 1 111 ? 4.864 -10.728 -12.037 1.00 97.56 111 MET A N 1
ATOM 856 C CA . MET A 1 111 ? 3.528 -10.504 -12.581 1.00 97.56 111 MET A CA 1
ATOM 857 C C . MET A 1 111 ? 2.511 -11.266 -11.726 1.00 97.56 111 MET A C 1
ATOM 859 O O . MET A 1 111 ? 2.699 -12.459 -11.487 1.00 97.56 111 MET A O 1
ATOM 863 N N . HIS A 1 112 ? 1.480 -10.581 -11.241 1.00 94.75 112 HIS A N 1
ATOM 864 C CA . HIS A 1 112 ? 0.466 -11.169 -10.373 1.00 94.75 112 HIS A CA 1
ATOM 865 C C . HIS A 1 112 ? -0.869 -10.429 -10.473 1.00 94.75 112 HIS A C 1
ATOM 867 O O . HIS A 1 112 ? -0.962 -9.314 -10.984 1.00 94.75 112 HIS A O 1
ATOM 873 N N . ILE A 1 113 ? -1.906 -11.067 -9.937 1.00 94.12 113 ILE A N 1
ATOM 874 C CA . ILE A 1 113 ? -3.250 -10.518 -9.809 1.00 94.12 113 ILE A CA 1
ATOM 875 C C . ILE A 1 113 ? -3.720 -10.689 -8.366 1.00 94.12 113 ILE A C 1
ATOM 877 O O . ILE A 1 113 ? -3.406 -11.685 -7.712 1.00 94.12 113 ILE A O 1
ATOM 881 N N . THR A 1 114 ? -4.469 -9.713 -7.873 1.00 91.06 114 THR A N 1
ATOM 882 C CA . THR A 1 114 ? -5.139 -9.758 -6.575 1.00 91.06 114 THR A CA 1
ATOM 883 C C . THR A 1 114 ? -6.623 -9.516 -6.789 1.00 91.06 114 THR A C 1
ATOM 885 O O . THR A 1 114 ? -7.014 -8.671 -7.596 1.00 91.06 114 THR A O 1
ATOM 888 N N . LYS A 1 115 ? -7.461 -10.260 -6.059 1.00 92.31 115 LYS A N 1
ATOM 889 C CA . LYS A 1 115 ? -8.911 -10.051 -6.037 1.00 92.31 115 LYS A CA 1
ATOM 890 C C . LYS A 1 115 ? -9.233 -8.805 -5.206 1.00 92.31 115 LYS A C 1
ATOM 892 O O . LYS A 1 115 ? -9.665 -8.889 -4.062 1.00 92.31 115 LYS A O 1
ATOM 897 N N . SER A 1 116 ? -8.903 -7.646 -5.757 1.00 94.69 116 SER A N 1
ATOM 898 C CA . SER A 1 116 ? -9.043 -6.358 -5.091 1.00 94.69 116 SER A CA 1
ATOM 899 C C . SER A 1 116 ? -9.151 -5.210 -6.093 1.00 94.69 116 SER A C 1
ATOM 901 O O . SER A 1 116 ? -8.839 -5.337 -7.283 1.00 94.69 116 SER A O 1
ATOM 903 N N . ILE A 1 117 ? -9.659 -4.076 -5.616 1.00 97.25 117 ILE A N 1
ATOM 904 C CA . ILE A 1 117 ? -9.358 -2.772 -6.200 1.00 97.25 117 ILE A CA 1
ATOM 905 C C . ILE A 1 117 ? -8.275 -2.118 -5.346 1.00 97.25 117 ILE A C 1
ATOM 907 O O . ILE A 1 117 ? -8.418 -2.027 -4.124 1.00 97.25 117 ILE A O 1
ATOM 911 N N . ASP A 1 118 ? -7.211 -1.653 -5.995 1.00 98.00 118 ASP A N 1
ATOM 912 C CA . ASP A 1 118 ? -6.059 -1.079 -5.312 1.00 98.00 118 ASP A CA 1
ATOM 913 C C . ASP A 1 118 ? -5.880 0.385 -5.696 1.00 98.00 118 ASP A C 1
ATOM 915 O O . ASP A 1 118 ? -5.869 0.747 -6.876 1.00 98.00 118 ASP A O 1
ATOM 919 N N . TYR A 1 119 ? -5.674 1.228 -4.690 1.00 98.56 119 TYR A N 1
ATOM 920 C CA . TYR A 1 119 ? -5.205 2.597 -4.867 1.00 98.56 119 TYR A CA 1
ATOM 921 C C . TYR A 1 119 ? -3.708 2.636 -4.572 1.00 98.56 119 TYR A C 1
ATOM 923 O O . TYR A 1 119 ? -3.300 2.702 -3.411 1.00 98.56 119 TYR A O 1
ATOM 931 N N . GLY A 1 120 ? -2.897 2.542 -5.625 1.00 98.44 120 GLY A N 1
ATOM 932 C CA . GLY A 1 120 ? -1.441 2.626 -5.555 1.00 98.44 120 GLY A CA 1
ATOM 933 C C . GLY A 1 120 ? -0.965 4.062 -5.737 1.00 98.44 120 GLY A C 1
ATOM 934 O O . GLY A 1 120 ? -1.307 4.697 -6.727 1.00 98.44 120 GLY A O 1
ATOM 935 N N . VAL A 1 121 ? -0.163 4.575 -4.809 1.00 98.81 121 VAL A N 1
ATOM 936 C CA . VAL A 1 121 ? 0.388 5.937 -4.839 1.00 98.81 121 VAL A CA 1
ATOM 937 C C . VAL A 1 121 ? 1.905 5.869 -4.778 1.00 98.81 121 VAL A C 1
ATOM 939 O O . VAL A 1 121 ? 2.464 5.231 -3.881 1.00 98.81 121 VAL A O 1
ATOM 942 N N . VAL A 1 122 ? 2.586 6.552 -5.695 1.00 98.75 122 VAL A N 1
ATOM 943 C CA . VAL A 1 122 ? 4.049 6.677 -5.652 1.00 98.75 122 VAL A CA 1
ATOM 944 C C . VAL A 1 122 ? 4.423 7.733 -4.614 1.00 98.75 122 VAL A C 1
ATOM 946 O O . VAL A 1 122 ? 4.177 8.923 -4.808 1.00 98.75 122 VAL A O 1
ATOM 949 N N . LEU A 1 123 ? 5.026 7.312 -3.503 1.00 98.62 123 LEU A N 1
ATOM 950 C CA . LEU A 1 123 ? 5.460 8.216 -2.435 1.00 98.62 123 LEU A CA 1
ATOM 951 C C . LEU A 1 123 ? 6.871 8.760 -2.661 1.00 98.62 123 LEU A C 1
ATOM 953 O O . LEU A 1 123 ? 7.147 9.896 -2.286 1.00 98.62 123 LEU A O 1
ATOM 957 N N . GLU A 1 124 ? 7.758 7.965 -3.258 1.00 98.56 124 GLU A N 1
ATOM 958 C CA . GLU A 1 124 ? 9.146 8.352 -3.530 1.00 98.56 124 GLU A CA 1
ATOM 959 C C . GLU A 1 124 ? 9.686 7.627 -4.766 1.00 98.56 124 GLU A C 1
ATOM 961 O O . GLU A 1 124 ? 9.336 6.470 -5.017 1.00 98.56 124 GLU A O 1
ATOM 966 N N . GLY A 1 125 ? 10.562 8.297 -5.517 1.00 98.06 125 GLY A N 1
ATOM 967 C CA . GLY A 1 125 ? 11.142 7.769 -6.749 1.00 98.06 125 GLY A CA 1
ATOM 968 C C . GLY A 1 125 ? 10.174 7.726 -7.937 1.00 98.06 125 GLY A C 1
ATOM 969 O O . GLY A 1 125 ? 9.238 8.522 -8.051 1.00 98.06 125 GLY A O 1
ATOM 970 N N . GLN A 1 126 ? 10.451 6.804 -8.858 1.00 98.50 126 GLN A N 1
ATOM 971 C CA . GLN A 1 126 ? 9.685 6.575 -10.080 1.00 98.50 126 GLN A CA 1
ATOM 972 C C . GLN A 1 126 ? 9.554 5.068 -10.310 1.00 98.50 126 GLN A C 1
ATOM 974 O O . GLN A 1 126 ? 10.534 4.326 -10.195 1.00 98.50 126 GLN A O 1
ATOM 979 N N . VAL A 1 127 ? 8.350 4.624 -10.657 1.00 98.75 127 VAL A N 1
ATOM 980 C CA . VAL A 1 127 ? 8.044 3.217 -10.938 1.00 98.75 127 VAL A CA 1
ATOM 981 C C . VAL A 1 127 ? 7.417 3.075 -12.317 1.00 98.75 127 VAL A C 1
ATOM 983 O O . VAL A 1 127 ? 6.780 3.995 -12.820 1.00 98.75 127 VAL A O 1
ATOM 986 N N . GLU A 1 128 ? 7.583 1.917 -12.937 1.00 98.81 128 GLU A N 1
ATOM 987 C CA . GLU A 1 128 ? 6.875 1.537 -14.154 1.00 98.81 128 GLU A CA 1
ATOM 988 C C . GLU A 1 128 ? 5.800 0.506 -13.799 1.00 98.81 128 GLU A C 1
ATOM 990 O O . GLU A 1 128 ? 6.114 -0.560 -13.262 1.00 98.81 128 GLU A O 1
ATOM 995 N N . ALA A 1 129 ? 4.545 0.834 -14.103 1.00 98.69 129 ALA A N 1
ATOM 996 C CA . ALA A 1 129 ? 3.427 -0.098 -14.087 1.00 98.69 129 ALA A CA 1
ATOM 997 C C . ALA A 1 129 ? 3.426 -0.885 -15.401 1.00 98.69 129 ALA A C 1
ATOM 999 O O . ALA A 1 129 ? 3.466 -0.286 -16.479 1.00 98.69 129 ALA A O 1
ATOM 1000 N N . ILE A 1 130 ? 3.385 -2.212 -15.315 1.00 98.75 130 ILE A N 1
ATOM 1001 C CA . ILE A 1 130 ? 3.485 -3.127 -16.455 1.00 98.75 130 ILE A CA 1
ATOM 1002 C C . ILE A 1 130 ? 2.273 -4.051 -16.432 1.00 98.75 130 ILE A C 1
ATOM 1004 O O . ILE A 1 130 ? 2.119 -4.829 -15.490 1.00 98.75 130 ILE A O 1
ATOM 1008 N N . MET A 1 131 ? 1.435 -3.983 -17.463 1.00 98.50 131 MET A N 1
ATOM 1009 C CA . MET A 1 131 ? 0.302 -4.893 -17.642 1.00 98.50 131 MET A CA 1
ATOM 1010 C C . MET A 1 131 ? 0.745 -6.164 -18.379 1.00 98.50 131 MET A C 1
ATOM 1012 O O . MET A 1 131 ? 1.789 -6.195 -19.037 1.00 98.50 131 MET A O 1
ATOM 1016 N N . ASP A 1 132 ? -0.048 -7.226 -18.295 1.00 97.88 132 ASP A N 1
ATOM 1017 C CA . ASP A 1 132 ? 0.222 -8.495 -18.985 1.00 97.88 132 ASP A CA 1
ATOM 1018 C C . ASP A 1 132 ? 0.125 -8.412 -20.518 1.00 97.88 132 ASP A C 1
ATOM 1020 O O . ASP A 1 132 ? 0.798 -9.170 -21.216 1.00 97.88 132 ASP A O 1
ATOM 1024 N N . SER A 1 133 ? -0.612 -7.431 -21.046 1.00 98.25 133 SER A N 1
ATOM 1025 C CA . SER A 1 133 ? -0.625 -7.065 -22.470 1.00 98.25 133 SER A CA 1
ATOM 1026 C C . SER A 1 133 ? 0.717 -6.527 -22.986 1.00 98.25 133 SER A C 1
ATOM 1028 O O . SER A 1 133 ? 0.907 -6.397 -24.196 1.00 98.25 133 SER A O 1
ATOM 1030 N N . GLY A 1 134 ? 1.639 -6.180 -22.083 1.00 97.31 134 GLY A N 1
ATOM 1031 C CA . GLY A 1 134 ? 2.878 -5.470 -22.388 1.00 97.31 134 GLY A CA 1
ATOM 1032 C C . GLY A 1 134 ? 2.735 -3.946 -22.396 1.00 97.31 134 GLY A C 1
ATOM 1033 O O . GLY A 1 134 ? 3.741 -3.258 -22.563 1.00 97.31 134 GLY A O 1
ATOM 1034 N N . GLU A 1 135 ? 1.530 -3.397 -22.195 1.00 98.56 135 GLU A N 1
ATOM 1035 C CA . GLU A 1 135 ? 1.360 -1.956 -21.998 1.00 98.56 135 GLU A CA 1
ATOM 1036 C C . GLU A 1 135 ? 2.058 -1.506 -20.710 1.00 98.56 135 GLU A C 1
ATOM 1038 O O . GLU A 1 135 ? 1.922 -2.135 -19.656 1.00 98.56 135 GLU A O 1
ATOM 1043 N N . THR A 1 136 ? 2.791 -0.393 -20.796 1.00 98.62 136 THR A N 1
ATOM 1044 C CA . THR A 1 136 ? 3.468 0.198 -19.644 1.00 98.62 136 THR A CA 1
ATOM 1045 C C . THR A 1 136 ? 3.163 1.680 -19.475 1.00 98.62 136 THR A C 1
ATOM 1047 O O . THR A 1 136 ? 2.838 2.411 -20.425 1.00 98.62 136 THR A O 1
ATOM 1050 N N . ARG A 1 137 ? 3.269 2.136 -18.226 1.00 98.69 137 ARG A N 1
ATOM 1051 C CA . ARG A 1 137 ? 3.199 3.546 -17.839 1.00 98.69 137 ARG A CA 1
ATOM 1052 C C . ARG A 1 137 ? 4.253 3.836 -16.784 1.00 98.69 137 ARG A C 1
ATOM 1054 O O . ARG A 1 137 ? 4.387 3.093 -15.817 1.00 98.69 137 ARG A O 1
ATOM 1061 N N . ILE A 1 138 ? 4.980 4.931 -16.969 1.00 98.75 138 ILE A N 1
ATOM 1062 C CA . ILE A 1 138 ? 5.871 5.469 -15.944 1.00 98.75 138 ILE A CA 1
ATOM 1063 C C . ILE A 1 138 ? 5.032 6.330 -14.998 1.00 98.75 138 ILE A C 1
ATOM 1065 O O . ILE A 1 138 ? 4.357 7.255 -15.445 1.00 98.75 138 ILE A O 1
ATOM 1069 N N . CYS A 1 139 ? 5.102 6.029 -13.707 1.00 98.69 139 CYS A N 1
ATOM 1070 C CA . CYS A 1 139 ? 4.442 6.751 -12.628 1.00 98.69 139 CYS A CA 1
ATOM 1071 C C . CYS A 1 139 ? 5.502 7.469 -11.788 1.00 98.69 139 CYS A C 1
ATOM 1073 O O . CYS A 1 139 ? 6.441 6.855 -11.270 1.00 98.69 139 CYS A O 1
ATOM 1075 N N . ASN A 1 140 ? 5.358 8.781 -11.663 1.00 98.62 140 ASN A N 1
ATOM 1076 C CA . ASN A 1 140 ? 6.232 9.650 -10.889 1.00 98.62 140 ASN A CA 1
ATOM 1077 C C . ASN A 1 140 ? 5.693 9.828 -9.472 1.00 98.62 140 ASN A C 1
ATOM 1079 O O . ASN A 1 140 ? 4.534 9.538 -9.188 1.00 98.62 140 ASN A O 1
ATOM 1083 N N . ARG A 1 141 ? 6.526 10.364 -8.578 1.00 98.62 141 ARG A N 1
ATOM 1084 C CA . ARG A 1 141 ? 6.104 10.744 -7.229 1.00 98.62 141 ARG A CA 1
ATOM 1085 C C . ARG A 1 141 ? 4.831 11.601 -7.250 1.00 98.62 141 ARG A C 1
ATOM 1087 O O . ARG A 1 141 ? 4.811 12.664 -7.864 1.00 98.62 141 ARG A O 1
ATOM 1094 N N . GLY A 1 142 ? 3.822 11.163 -6.503 1.00 98.50 142 GLY A N 1
ATOM 1095 C CA . GLY A 1 142 ? 2.501 11.785 -6.418 1.00 98.50 142 GLY A CA 1
ATOM 1096 C C . GLY A 1 142 ? 1.464 11.191 -7.374 1.00 98.50 142 GLY A C 1
ATOM 1097 O O . GLY A 1 142 ? 0.274 11.402 -7.150 1.00 98.50 142 GLY A O 1
ATOM 1098 N N . ASP A 1 143 ? 1.882 10.424 -8.385 1.00 98.81 143 ASP A N 1
ATOM 1099 C CA . ASP A 1 143 ? 0.956 9.765 -9.302 1.00 98.81 143 ASP A CA 1
ATOM 1100 C C . ASP A 1 143 ? 0.226 8.610 -8.607 1.00 98.81 143 ASP A C 1
ATOM 1102 O O . ASP A 1 143 ? 0.752 7.943 -7.706 1.00 98.81 143 ASP A O 1
ATOM 1106 N N . ILE A 1 144 ? -1.006 8.378 -9.061 1.00 98.81 144 ILE A N 1
ATOM 1107 C CA . ILE A 1 144 ? -1.920 7.376 -8.520 1.00 98.81 144 ILE A CA 1
ATOM 1108 C C . ILE A 1 144 ? -2.305 6.405 -9.634 1.00 98.81 144 ILE A C 1
ATOM 1110 O O . ILE A 1 144 ? -2.690 6.822 -10.726 1.00 98.81 144 ILE A O 1
ATOM 1114 N N . VAL A 1 145 ? -2.259 5.112 -9.334 1.00 98.69 145 VAL A N 1
ATOM 1115 C CA . VAL A 1 145 ? -2.785 4.042 -10.181 1.00 98.69 145 VAL A CA 1
ATOM 1116 C C . VAL A 1 145 ? -3.968 3.399 -9.477 1.00 98.69 145 VAL A C 1
ATOM 1118 O O . VAL A 1 145 ? -3.868 2.967 -8.330 1.00 98.69 145 VAL A O 1
ATOM 1121 N N . VAL A 1 146 ? -5.096 3.337 -10.182 1.00 98.56 146 VAL A N 1
ATOM 1122 C CA . VAL A 1 146 ? -6.279 2.589 -9.751 1.00 98.56 146 VAL A CA 1
ATOM 1123 C C . VAL A 1 146 ? -6.227 1.219 -10.417 1.00 98.56 146 VAL A C 1
ATOM 1125 O O . VAL A 1 146 ? -6.613 1.072 -11.579 1.00 98.56 146 VAL A O 1
ATOM 1128 N N . GLN A 1 147 ? -5.723 0.220 -9.697 1.00 98.25 147 GLN A N 1
ATOM 1129 C CA . GLN A 1 147 ? -5.610 -1.146 -10.197 1.00 98.25 147 GLN A CA 1
ATOM 1130 C C . GLN A 1 147 ? -6.938 -1.865 -9.959 1.00 98.25 147 GLN A C 1
ATOM 1132 O O . GLN A 1 147 ? -7.362 -2.060 -8.824 1.00 98.25 147 GLN A O 1
ATOM 1137 N N . ARG A 1 148 ? -7.637 -2.233 -11.030 1.00 97.75 148 ARG A N 1
ATOM 1138 C CA . ARG A 1 148 ? -8.952 -2.885 -10.946 1.00 97.75 148 ARG A CA 1
ATOM 1139 C C . ARG A 1 148 ? -8.786 -4.363 -11.260 1.00 97.75 148 ARG A C 1
ATOM 1141 O O . ARG A 1 148 ? -8.892 -4.690 -12.432 1.00 97.75 148 ARG A O 1
ATOM 1148 N N . ASN A 1 149 ? -8.458 -5.205 -10.275 1.00 94.94 149 ASN A N 1
ATOM 1149 C CA . ASN A 1 149 ? -8.340 -6.666 -10.426 1.00 94.94 149 ASN A CA 1
ATOM 1150 C C . ASN A 1 149 ? -7.731 -7.094 -11.781 1.00 94.94 149 ASN A C 1
ATOM 1152 O O . ASN A 1 149 ? -8.365 -7.728 -12.619 1.00 94.94 149 ASN A O 1
ATOM 1156 N N . THR A 1 150 ? -6.525 -6.602 -12.055 1.00 97.12 150 THR A N 1
ATOM 1157 C CA . THR A 1 150 ? -5.842 -6.745 -13.350 1.00 97.12 150 THR A CA 1
ATOM 1158 C C . THR A 1 150 ? -4.454 -7.298 -13.109 1.00 97.12 150 THR A C 1
ATOM 1160 O O . THR A 1 150 ? -3.813 -6.959 -12.114 1.00 97.12 150 THR A O 1
ATOM 1163 N N . ASN A 1 151 ? -3.995 -8.160 -14.011 1.00 97.44 151 ASN A N 1
ATOM 1164 C CA . ASN A 1 151 ? -2.676 -8.763 -13.919 1.00 97.44 151 ASN A CA 1
ATOM 1165 C C . ASN A 1 151 ? -1.600 -7.697 -14.162 1.00 97.44 151 ASN A C 1
ATOM 1167 O O . ASN A 1 151 ? -1.624 -7.004 -15.183 1.00 97.44 151 ASN A O 1
ATOM 1171 N N . HIS A 1 152 ? -0.692 -7.531 -13.205 1.00 98.00 152 HIS A N 1
ATOM 1172 C CA . HIS A 1 152 ? 0.250 -6.423 -13.215 1.00 98.00 152 HIS A CA 1
ATOM 1173 C C . HIS A 1 152 ? 1.591 -6.749 -12.549 1.00 98.00 152 HIS A C 1
ATOM 1175 O O . HIS A 1 152 ? 1.754 -7.683 -11.761 1.00 98.00 152 HIS A O 1
ATOM 1181 N N . SER A 1 153 ? 2.590 -5.947 -12.895 1.00 98.19 153 SER A N 1
ATOM 1182 C CA . SER A 1 153 ? 3.945 -5.983 -12.358 1.00 98.19 153 SER A CA 1
ATOM 1183 C C . SER A 1 153 ? 4.440 -4.549 -12.190 1.00 98.19 153 SER A C 1
ATOM 1185 O O . SER A 1 153 ? 4.065 -3.657 -12.951 1.00 98.19 153 SER A O 1
ATOM 1187 N N . TRP A 1 154 ? 5.299 -4.336 -11.198 1.00 98.38 154 TRP A N 1
ATOM 1188 C CA . TRP A 1 154 ? 5.923 -3.045 -10.921 1.00 98.38 154 TRP A CA 1
ATOM 1189 C C . TRP A 1 154 ? 7.429 -3.159 -11.109 1.00 98.38 154 TRP A C 1
ATOM 1191 O O . TRP A 1 154 ? 8.028 -4.149 -10.680 1.00 98.38 154 TRP A O 1
ATOM 1201 N N . ARG A 1 155 ? 8.060 -2.153 -11.714 1.00 98.56 155 ARG A N 1
ATOM 1202 C CA . ARG A 1 155 ? 9.524 -2.028 -11.787 1.00 98.56 155 ARG A CA 1
ATOM 1203 C C . ARG A 1 155 ? 9.963 -0.710 -11.166 1.00 98.56 155 ARG A C 1
ATOM 1205 O O . ARG A 1 155 ? 9.420 0.333 -11.511 1.00 98.56 155 ARG A O 1
ATOM 1212 N N . ASN A 1 156 ? 10.983 -0.738 -10.315 1.00 98.56 156 ASN A N 1
ATOM 1213 C CA . ASN A 1 156 ? 11.668 0.486 -9.908 1.00 98.56 156 ASN A CA 1
ATOM 1214 C C . ASN A 1 156 ? 12.542 0.991 -11.069 1.00 98.56 156 ASN A C 1
ATOM 1216 O O . ASN A 1 156 ? 13.424 0.272 -11.540 1.00 98.56 156 ASN A O 1
ATOM 1220 N N . CYS A 1 157 ? 12.295 2.214 -11.542 1.00 98.50 157 CYS A N 1
ATOM 1221 C CA . CYS A 1 157 ? 13.023 2.793 -12.674 1.00 98.50 157 CYS A CA 1
ATOM 1222 C C . CYS A 1 157 ? 14.460 3.210 -12.328 1.00 98.50 157 CYS A C 1
ATOM 1224 O O . CYS A 1 157 ? 15.282 3.355 -13.232 1.00 98.50 157 CYS A O 1
ATOM 1226 N N . SER A 1 158 ? 14.774 3.419 -11.047 1.00 98.00 158 SER A N 1
ATOM 1227 C CA . SER A 1 158 ? 16.106 3.843 -10.618 1.00 98.00 158 SER A CA 1
ATOM 1228 C C . SER A 1 158 ? 17.033 2.646 -10.415 1.00 98.00 158 SER A C 1
ATOM 1230 O O . SER A 1 158 ? 16.667 1.739 -9.673 1.00 98.00 158 SER A O 1
ATOM 1232 N N . PRO A 1 159 ? 18.252 2.636 -10.984 1.00 97.25 159 PRO A N 1
ATOM 1233 C CA . PRO A 1 159 ? 19.231 1.577 -10.745 1.00 97.25 159 PRO A CA 1
ATOM 1234 C C . PRO A 1 159 ? 19.952 1.702 -9.394 1.00 97.25 159 PRO A C 1
ATOM 1236 O O . PRO A 1 159 ? 20.637 0.765 -8.994 1.00 97.25 159 PRO A O 1
ATOM 1239 N N . THR A 1 160 ? 19.830 2.836 -8.693 1.00 96.94 160 THR A N 1
ATOM 1240 C 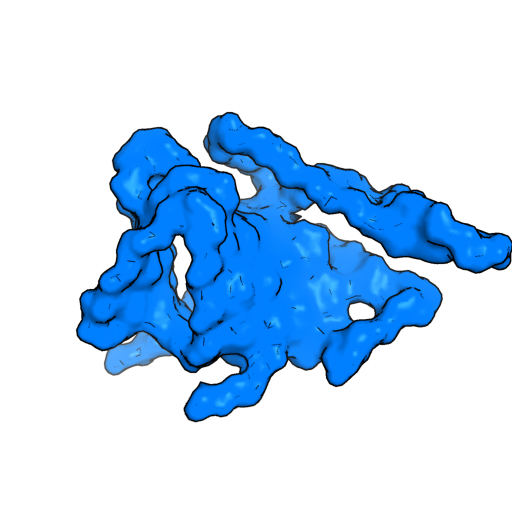CA . THR A 1 160 ? 20.573 3.098 -7.443 1.00 96.94 160 THR A CA 1
ATOM 1241 C C . THR A 1 160 ? 19.697 3.434 -6.242 1.00 96.94 160 THR A C 1
ATOM 1243 O O . THR A 1 160 ? 20.096 3.165 -5.112 1.00 96.94 160 THR A O 1
ATOM 1246 N N . GLU A 1 161 ? 18.505 3.988 -6.463 1.00 97.56 161 GLU A N 1
ATOM 1247 C CA . GLU A 1 161 ? 17.633 4.485 -5.395 1.00 97.56 161 GLU A CA 1
ATOM 1248 C C . GLU A 1 161 ? 16.405 3.596 -5.198 1.00 97.56 161 GLU A C 1
ATOM 1250 O O . GLU A 1 161 ? 15.862 3.026 -6.145 1.00 97.56 161 GLU A O 1
ATOM 1255 N N . THR A 1 162 ? 15.952 3.482 -3.950 1.00 98.00 162 THR A N 1
ATOM 1256 C CA . THR A 1 162 ? 14.700 2.787 -3.620 1.00 98.00 162 THR A CA 1
ATOM 1257 C C . THR A 1 162 ? 13.508 3.641 -4.046 1.00 98.00 162 THR A C 1
ATOM 1259 O O . THR A 1 162 ? 13.488 4.842 -3.785 1.00 98.00 162 THR A O 1
ATOM 1262 N N . ALA A 1 163 ? 12.503 3.021 -4.661 1.00 98.38 163 ALA A N 1
ATOM 1263 C CA . ALA A 1 163 ? 11.203 3.640 -4.898 1.00 98.38 163 ALA A CA 1
ATOM 1264 C C . ALA A 1 163 ? 10.205 3.139 -3.850 1.00 98.38 163 ALA A C 1
ATOM 1266 O O . ALA A 1 163 ? 10.215 1.955 -3.504 1.00 98.38 163 ALA A O 1
ATOM 1267 N N . ARG A 1 164 ? 9.342 4.025 -3.350 1.00 98.56 164 ARG A N 1
ATOM 1268 C CA . ARG A 1 164 ? 8.343 3.692 -2.326 1.00 98.56 164 ARG A CA 1
ATOM 1269 C C . ARG A 1 164 ? 6.942 3.909 -2.850 1.00 98.56 164 ARG A C 1
ATOM 1271 O O . ARG A 1 164 ? 6.619 4.979 -3.364 1.00 98.56 164 ARG A O 1
ATOM 1278 N N . MET A 1 165 ? 6.091 2.920 -2.623 1.00 98.44 165 MET A N 1
ATOM 1279 C CA . MET A 1 165 ? 4.674 2.975 -2.947 1.00 98.44 165 MET A CA 1
ATOM 1280 C C . MET A 1 165 ? 3.815 2.715 -1.716 1.00 98.44 165 MET A C 1
ATOM 1282 O O . MET A 1 165 ? 4.169 1.904 -0.864 1.00 98.44 165 MET A O 1
ATOM 1286 N N . LEU A 1 166 ? 2.669 3.384 -1.645 1.00 98.50 166 LEU A N 1
ATOM 1287 C CA . LEU A 1 166 ? 1.587 3.079 -0.713 1.00 98.50 166 LEU A CA 1
ATOM 1288 C C . LEU A 1 166 ? 0.443 2.452 -1.492 1.00 98.50 166 LEU A C 1
ATOM 1290 O O . LEU A 1 166 ? 0.074 2.952 -2.548 1.00 98.50 166 LEU A O 1
ATOM 1294 N N . TYR A 1 167 ? -0.132 1.388 -0.949 1.00 98.00 167 TYR A N 1
ATOM 1295 C CA . TYR A 1 167 ? -1.312 0.743 -1.498 1.00 98.00 167 TYR A CA 1
ATOM 1296 C C . TYR A 1 167 ? -2.408 0.661 -0.450 1.00 98.00 167 TYR A C 1
ATOM 1298 O O . TYR A 1 167 ? -2.163 0.224 0.677 1.00 98.00 167 TYR A O 1
ATOM 1306 N N . VAL A 1 168 ? -3.620 1.021 -0.860 1.00 97.88 168 VAL A N 1
ATOM 1307 C CA . VAL A 1 168 ? -4.855 0.638 -0.175 1.00 97.88 168 VAL A CA 1
ATOM 1308 C C . VAL A 1 168 ? -5.552 -0.390 -1.049 1.00 97.88 168 VAL A C 1
ATOM 1310 O O . VAL A 1 168 ? -6.029 -0.040 -2.124 1.00 97.88 168 VAL A O 1
ATOM 1313 N N . LEU A 1 169 ? -5.582 -1.640 -0.600 1.00 97.06 169 LEU A N 1
ATOM 1314 C CA . LEU A 1 169 ? -6.291 -2.731 -1.256 1.00 97.06 169 LEU A CA 1
ATOM 1315 C C . LEU A 1 169 ? -7.643 -2.894 -0.575 1.00 97.06 169 LEU A C 1
ATOM 13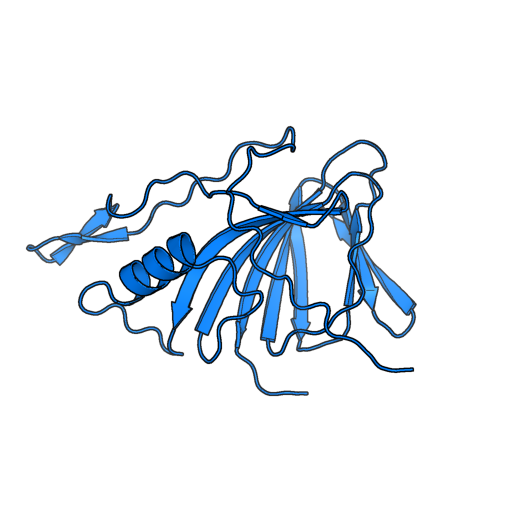17 O O . LEU A 1 169 ? -7.717 -2.896 0.656 1.00 97.06 169 LEU A O 1
ATOM 1321 N N . ILE A 1 170 ? -8.693 -3.036 -1.370 1.00 96.56 170 ILE A N 1
ATOM 1322 C CA . ILE A 1 170 ? -10.059 -3.275 -0.906 1.00 96.56 17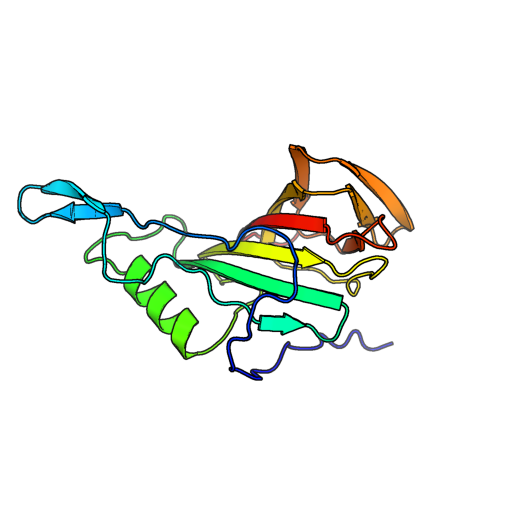0 ILE A CA 1
ATOM 1323 C C . ILE A 1 170 ? -10.570 -4.506 -1.640 1.00 96.56 170 ILE A C 1
ATOM 1325 O O . ILE A 1 170 ? -10.447 -4.572 -2.866 1.00 96.56 170 ILE A O 1
ATOM 1329 N N . ASP A 1 171 ? -11.127 -5.467 -0.902 1.00 94.12 171 ASP A N 1
ATOM 1330 C CA . ASP A 1 171 ? -11.734 -6.660 -1.499 1.00 94.12 171 ASP A CA 1
ATOM 1331 C C . ASP A 1 171 ? -12.753 -6.269 -2.581 1.00 94.12 171 ASP A C 1
ATOM 1333 O O . ASP A 1 171 ? -13.513 -5.305 -2.433 1.00 94.12 171 ASP A O 1
ATOM 1337 N N . SER A 1 172 ? -12.737 -6.987 -3.700 1.00 93.50 172 SER A N 1
ATOM 1338 C CA . SER A 1 172 ? -13.573 -6.682 -4.859 1.00 93.50 172 SER A CA 1
ATOM 1339 C C . SER A 1 172 ? -14.155 -7.945 -5.481 1.00 93.50 172 SER A C 1
ATOM 1341 O O . SER A 1 172 ? -13.682 -9.063 -5.272 1.00 93.50 172 SER A O 1
ATOM 1343 N N . THR A 1 173 ? -15.204 -7.781 -6.283 1.00 91.25 173 THR A N 1
ATOM 1344 C CA . THR A 1 173 ? -15.594 -8.839 -7.215 1.00 91.25 173 THR A CA 1
ATOM 1345 C C . THR A 1 173 ? -14.587 -8.932 -8.358 1.00 91.25 173 THR A C 1
ATOM 1347 O O . THR A 1 173 ? -13.834 -7.996 -8.640 1.00 91.25 173 THR A O 1
ATOM 1350 N N . GLU A 1 174 ? -14.590 -10.069 -9.043 1.00 88.06 174 GLU A N 1
ATOM 1351 C CA . GLU A 1 174 ? -13.820 -10.241 -10.273 1.00 88.06 174 GLU A CA 1
ATOM 1352 C C . GLU A 1 174 ? -14.376 -9.364 -11.406 1.00 88.06 174 GLU A C 1
ATOM 1354 O O . GLU A 1 174 ? -15.539 -8.943 -11.357 1.00 88.06 174 GLU A O 1
ATOM 1359 N N . LEU A 1 175 ? -13.502 -9.026 -12.363 1.00 86.69 175 LEU A N 1
ATOM 1360 C CA . LEU A 1 175 ? -13.861 -8.312 -13.593 1.00 86.69 175 LEU A CA 1
ATOM 1361 C C . LEU A 1 175 ? -14.530 -9.231 -14.617 1.00 86.69 175 LEU A C 1
ATOM 1363 O O . LEU A 1 175 ? -14.166 -10.426 -14.671 1.00 86.69 175 LEU A O 1
#

pLDDT: mean 89.78, std 15.92, range [28.91, 98.81]

Nearest PDB structures (foldseek):
  8x0v-assembly1_B  TM=9.221E-01  e=1.667E-15  Stachybotrys sp.
  3es1-assembly1_A-2  TM=8.937E-01  e=1.209E-14  Novosphingobium aromaticivorans DSM 12444
  5cu1-assembly1_A  TM=8.588E-01  e=4.851E-05  Ruegeria pomeroyi DSS-3
  2b8m-assembly1_A-2  TM=8.551E-01  e=3.010E-04  Methanocaldococcus jannaschii
  4b29-assembly1_A  TM=6.977E-01  e=5.385E-05  Roseovarius nubinhibens ISM

InterPro domains:
  IPR011051 RmlC-like cupin d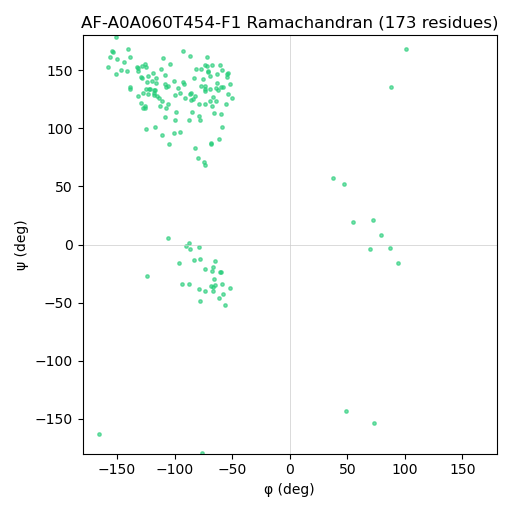omain superfamily [SSF51182] (89-170)
  IPR013096 Cupin 2, conserved barrel [PF07883] (100-168)
  IPR014710 RmlC-like jelly roll fold [G3DSA:2.60.120.10] (53-175)
  IPR047142 Oryzines biosynthesis cluster protein J/Cupin-domain-containing oxidoreductase virC-like [PTHR36156] (19-174)